Protein AF-A0A812MEM4-F1 (afdb_monomer)

Foldseek 3Di:
DPDPPLFKWFKDWDQDPNDIFIATDHAPQFQPVLSVLLRVCRSVVNQDDPPVDGIDGLVRSLVSLLVSLCVLLVVVVPDDPVVNVVSVVLSVLLNVCSVVSRVHQDWWAAQQDFQGTDDDSSCSSCVSSVHGHTDDNHDDPVCVVCCVQGRGPTPLRVVVLVVVVVVLVVVVVVPVVDDDDPPVSVVVVVCSSPVPDDDPPDDPPPPVVVVSVPDPDDPDPDDDDPPDDPCPDPPQQEPCVCVLCVVLVNNVLSVLLSVLCVSVVPHYLQVCQDPVNLVVSLVSSPVVPPSDPSSSVSSNVSSVVVNCPDPVVVVVVVVVVVVPDD

Nearest PDB structures (foldseek):
  5jkn-assembly1_A  TM=8.637E-01  e=3.461E-12  Homo sapiens
  6y6r-assembly1_A  TM=8.613E-01  e=1.382E-11  Homo sapiens
  6z49-assembly1_A  TM=8.318E-01  e=1.880E-11  Homo sapiens
  6z90-assembly1_A  TM=8.514E-01  e=1.697E-11  Homo sapiens
  6z49-assembly3_C  TM=8.176E-01  e=1.462E-10  Homo sapiens

Radius of gyration: 27.98 Å; Cα contacts (8 Å, |Δi|>4): 282; chains: 1; bounding box: 81×57×69 Å

Structure (mmCIF, N/CA/C/O backbone):
data_AF-A0A812MEM4-F1
#
_entry.id   AF-A0A812MEM4-F1
#
loop_
_atom_site.group_PDB
_atom_site.id
_atom_site.type_symbol
_atom_site.label_atom_id
_atom_site.label_alt_id
_atom_site.label_comp_id
_atom_site.label_asym_id
_atom_site.label_entity_id
_atom_site.label_seq_id
_atom_site.pdbx_PDB_ins_code
_atom_site.Cartn_x
_atom_site.Cartn_y
_atom_site.Cartn_z
_atom_site.occupancy
_atom_site.B_iso_or_equiv
_atom_site.auth_seq_id
_atom_site.auth_comp_id
_atom_site.auth_asym_id
_atom_site.auth_atom_id
_atom_site.pdbx_PDB_model_num
ATOM 1 N N . MET A 1 1 ? -8.391 25.163 11.431 1.00 34.31 1 MET A N 1
ATOM 2 C CA . MET A 1 1 ? -7.207 24.670 10.711 1.00 34.31 1 MET A CA 1
ATOM 3 C C . MET A 1 1 ? -6.709 23.500 11.521 1.00 34.31 1 MET A C 1
ATOM 5 O O . MET A 1 1 ? -5.938 23.700 12.447 1.00 34.31 1 MET A O 1
ATOM 9 N N . GLU A 1 2 ? -7.296 22.331 11.290 1.00 41.28 2 GLU A N 1
ATOM 10 C CA . GLU A 1 2 ? -6.695 21.085 11.757 1.00 41.28 2 GLU A CA 1
ATOM 11 C C . GLU A 1 2 ? -5.564 20.778 10.786 1.00 41.28 2 GLU A C 1
ATOM 13 O O . GLU A 1 2 ? -5.722 20.917 9.573 1.00 41.28 2 GLU A O 1
ATOM 18 N N . ASP A 1 3 ? -4.401 20.544 11.367 1.00 37.22 3 ASP A N 1
ATOM 19 C CA . ASP A 1 3 ? -3.125 20.364 10.704 1.00 37.22 3 ASP A CA 1
ATOM 20 C C . ASP A 1 3 ? -3.225 19.187 9.721 1.00 37.22 3 ASP A C 1
ATOM 22 O O . ASP A 1 3 ? -3.379 18.040 10.142 1.00 37.22 3 ASP A O 1
ATOM 26 N N . ASP A 1 4 ? -3.155 19.472 8.415 1.00 43.19 4 ASP A N 1
ATOM 27 C CA . ASP A 1 4 ? -2.943 18.489 7.336 1.00 43.19 4 ASP A CA 1
ATOM 28 C C . ASP A 1 4 ? -1.487 17.994 7.401 1.00 43.19 4 ASP A C 1
ATOM 30 O O . ASP A 1 4 ? -0.733 18.034 6.425 1.00 43.19 4 ASP A O 1
ATOM 34 N N . SER A 1 5 ? -1.050 17.616 8.607 1.00 52.22 5 SER A N 1
ATOM 35 C CA . SER A 1 5 ? 0.236 16.983 8.810 1.00 52.22 5 SER A CA 1
ATOM 36 C C . SER A 1 5 ? 0.160 15.615 8.144 1.00 52.22 5 SER A C 1
ATOM 38 O O . SER A 1 5 ? -0.820 14.876 8.266 1.00 52.22 5 SER A O 1
ATOM 40 N N . THR A 1 6 ? 1.214 15.262 7.418 1.00 60.31 6 THR A N 1
ATOM 41 C CA . THR A 1 6 ? 1.373 13.975 6.721 1.00 60.31 6 THR A CA 1
ATOM 42 C C . THR A 1 6 ? 1.318 12.752 7.642 1.00 60.31 6 THR A C 1
ATOM 44 O O . THR A 1 6 ? 1.370 11.618 7.162 1.00 60.31 6 THR A O 1
ATOM 47 N N . ASP A 1 7 ? 1.180 12.985 8.945 1.00 74.19 7 ASP A N 1
ATOM 48 C CA . ASP A 1 7 ? 1.296 11.999 9.999 1.00 74.19 7 ASP A CA 1
ATOM 49 C C . ASP A 1 7 ? -0.057 11.633 10.617 1.00 74.19 7 ASP A C 1
ATOM 51 O O . ASP A 1 7 ? -0.065 10.818 11.528 1.00 74.19 7 ASP A O 1
ATOM 55 N N . ASN A 1 8 ? -1.186 12.186 10.151 1.00 85.31 8 ASN A N 1
ATOM 56 C CA . ASN A 1 8 ? -2.530 11.817 10.613 1.00 85.31 8 ASN A CA 1
ATOM 57 C C . ASN A 1 8 ? -3.349 11.152 9.500 1.00 85.31 8 ASN A C 1
ATOM 59 O O . ASN A 1 8 ? -3.596 11.738 8.447 1.00 85.31 8 ASN A O 1
ATOM 63 N N . TYR A 1 9 ? -3.838 9.940 9.758 1.00 88.75 9 TYR A N 1
ATOM 64 C CA . TYR A 1 9 ? -4.612 9.155 8.797 1.00 88.75 9 TYR A CA 1
ATOM 65 C C . TYR A 1 9 ? -6.055 9.031 9.231 1.00 88.75 9 TYR A C 1
ATOM 67 O O . TYR A 1 9 ? -6.354 8.585 10.340 1.00 88.75 9 TYR A O 1
ATOM 75 N N . ARG A 1 10 ? -6.961 9.396 8.325 1.00 90.69 10 ARG A N 1
ATOM 76 C CA . ARG A 1 10 ? -8.395 9.289 8.561 1.00 90.69 10 ARG A CA 1
ATOM 77 C C . ARG A 1 10 ? -8.825 7.824 8.588 1.00 90.69 10 ARG A C 1
ATOM 79 O O . ARG A 1 10 ? -8.440 7.034 7.728 1.00 90.69 10 ARG A O 1
ATOM 86 N N . VAL A 1 11 ? -9.678 7.492 9.547 1.00 93.69 11 VAL A N 1
ATOM 87 C CA . VAL A 1 11 ? -10.305 6.180 9.706 1.00 93.69 11 VAL A CA 1
ATOM 88 C C . VAL A 1 11 ? -11.666 6.191 9.020 1.00 93.69 11 VAL A C 1
ATOM 90 O O . VAL A 1 11 ? -12.466 7.106 9.220 1.00 93.69 11 VAL A O 1
ATOM 93 N N . LYS A 1 12 ? -11.942 5.158 8.228 1.00 93.06 12 LYS A N 1
ATOM 94 C CA . LYS A 1 12 ? -13.233 4.925 7.586 1.00 93.06 12 LYS A CA 1
ATOM 95 C C . LYS A 1 12 ? -13.825 3.604 8.060 1.00 93.06 12 LYS A C 1
ATOM 97 O O . LYS A 1 12 ? -13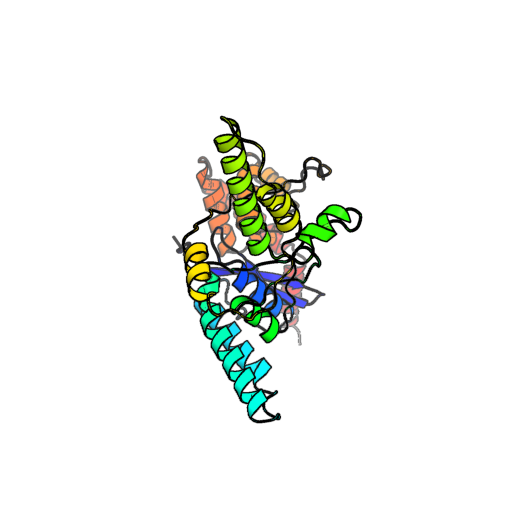.186 2.558 7.948 1.00 93.06 12 LYS A O 1
ATOM 102 N N . ASP A 1 13 ? -15.058 3.665 8.549 1.00 93.25 13 ASP A N 1
ATOM 103 C CA . ASP A 1 13 ? -15.870 2.490 8.852 1.00 93.25 13 ASP A CA 1
ATOM 104 C C . ASP A 1 13 ? -16.440 1.911 7.543 1.00 93.25 13 ASP A C 1
ATOM 106 O O . ASP A 1 13 ? -16.950 2.637 6.686 1.00 93.25 13 ASP A O 1
ATOM 110 N N . ILE A 1 14 ? -16.325 0.596 7.361 1.00 93.69 14 ILE A N 1
ATOM 111 C CA . ILE A 1 14 ? -16.815 -0.136 6.189 1.00 93.69 14 ILE A CA 1
ATOM 112 C C . ILE A 1 14 ? -17.483 -1.448 6.610 1.00 93.69 14 ILE A C 1
ATOM 114 O O . ILE A 1 14 ? -17.232 -1.983 7.689 1.00 93.69 14 ILE A O 1
ATOM 118 N N . ILE A 1 15 ? -18.281 -2.022 5.711 1.00 93.56 15 ILE A N 1
ATOM 119 C CA . ILE A 1 15 ? -18.745 -3.406 5.831 1.00 93.56 15 ILE A CA 1
ATOM 120 C C . ILE A 1 15 ? -17.893 -4.284 4.918 1.00 93.56 15 ILE A C 1
ATOM 122 O O . ILE A 1 15 ? -17.891 -4.111 3.701 1.00 93.56 15 ILE A O 1
ATOM 126 N N . PHE A 1 16 ? -17.192 -5.251 5.502 1.00 93.50 16 PHE A N 1
ATOM 127 C CA . PHE A 1 16 ? -16.338 -6.192 4.786 1.00 93.50 16 PHE A CA 1
ATOM 128 C C . PHE A 1 16 ? -16.726 -7.622 5.162 1.00 93.50 16 PHE A C 1
ATOM 130 O O . PHE A 1 16 ? -16.735 -7.987 6.337 1.00 93.50 16 PHE A O 1
ATOM 137 N N . PHE A 1 17 ? -17.121 -8.417 4.163 1.00 93.88 17 PHE A N 1
ATOM 138 C CA . PHE A 1 17 ? -17.701 -9.755 4.350 1.00 93.88 17 PHE A CA 1
ATOM 139 C C . PHE A 1 17 ? -18.828 -9.808 5.403 1.00 93.88 17 PHE A C 1
ATOM 141 O O . PHE A 1 17 ? -18.916 -10.736 6.201 1.00 93.88 17 PHE A O 1
ATOM 148 N N . GLY A 1 18 ? -19.699 -8.792 5.408 1.00 92.31 18 GLY A N 1
ATOM 149 C CA . GLY A 1 18 ? -20.853 -8.709 6.312 1.00 92.31 18 GLY A CA 1
ATOM 150 C C . GLY A 1 18 ? -20.526 -8.298 7.751 1.00 92.31 18 GLY A C 1
ATOM 151 O O . GLY A 1 18 ? -21.441 -8.198 8.564 1.00 92.31 18 GLY A O 1
ATOM 152 N N . ALA A 1 19 ? -19.258 -8.030 8.069 1.00 93.81 19 ALA A N 1
ATOM 153 C CA . ALA A 1 19 ? -18.831 -7.533 9.369 1.00 93.81 19 ALA A CA 1
ATOM 154 C C . ALA A 1 19 ? -18.345 -6.084 9.272 1.00 93.81 19 ALA A C 1
ATOM 156 O O . ALA A 1 19 ? -17.753 -5.678 8.272 1.00 93.81 19 ALA A O 1
ATOM 157 N N . GLU A 1 20 ? -18.562 -5.315 10.335 1.00 93.94 20 GLU A N 1
ATOM 158 C CA . GLU A 1 20 ? -17.995 -3.975 10.456 1.00 93.94 20 GLU A CA 1
ATOM 159 C C . GLU A 1 20 ? -16.467 -4.064 10.574 1.00 93.94 20 GLU A C 1
ATOM 161 O O . GLU A 1 20 ? -15.917 -4.862 11.346 1.00 93.94 20 GLU A O 1
ATOM 166 N N . ARG A 1 21 ? -15.776 -3.280 9.749 1.00 95.44 21 ARG A N 1
ATOM 167 C CA . ARG A 1 21 ? -14.321 -3.146 9.716 1.00 95.44 21 ARG A CA 1
ATOM 168 C C . ARG A 1 21 ? -13.950 -1.683 9.593 1.00 95.44 21 ARG A C 1
ATOM 170 O O . ARG A 1 21 ? -14.746 -0.857 9.163 1.00 95.44 21 ARG A O 1
ATOM 177 N N . ARG A 1 22 ? -12.706 -1.390 9.943 1.00 95.12 22 ARG A N 1
ATOM 178 C CA . ARG A 1 22 ? -12.114 -0.063 9.813 1.00 95.12 22 ARG A CA 1
ATOM 179 C C . ARG A 1 22 ? -10.976 -0.124 8.826 1.00 95.12 22 ARG A C 1
ATOM 181 O O . ARG A 1 22 ? -10.244 -1.104 8.820 1.00 95.12 22 ARG A O 1
ATOM 188 N N . ILE A 1 23 ? -10.831 0.906 8.014 1.00 96.19 23 ILE A N 1
ATOM 189 C CA . ILE A 1 23 ? -9.683 1.084 7.129 1.00 96.19 23 ILE A CA 1
ATOM 190 C C . ILE A 1 23 ? -9.128 2.491 7.299 1.00 96.19 23 ILE A C 1
ATOM 192 O O . ILE A 1 23 ? -9.826 3.405 7.735 1.00 96.19 23 ILE A O 1
ATOM 196 N N . LEU A 1 24 ? -7.869 2.660 6.947 1.00 94.31 24 LEU A N 1
ATOM 197 C CA . LEU A 1 24 ? -7.163 3.925 6.934 1.00 94.31 24 LEU A CA 1
ATOM 198 C C . LEU A 1 24 ? -7.143 4.469 5.510 1.00 94.31 24 LEU A C 1
ATOM 200 O O . LEU A 1 24 ? -6.872 3.735 4.554 1.00 94.31 24 LEU A O 1
ATOM 204 N N . LEU A 1 25 ? -7.424 5.760 5.383 1.00 91.25 25 LEU A N 1
ATOM 205 C CA . LEU A 1 25 ? -7.386 6.486 4.123 1.00 91.25 25 LEU A CA 1
ATOM 206 C C . LEU A 1 25 ? -6.044 7.204 3.970 1.00 91.25 25 LEU A C 1
ATOM 208 O O . LEU A 1 25 ? -5.517 7.782 4.921 1.00 91.25 25 LEU A O 1
ATOM 212 N N . GLN A 1 26 ? -5.510 7.183 2.751 1.00 83.81 26 GLN A N 1
ATOM 213 C CA . GLN A 1 26 ? -4.271 7.875 2.413 1.00 83.81 26 GLN A CA 1
ATOM 214 C C . GLN A 1 26 ? -4.558 9.352 2.094 1.00 83.81 26 GLN A C 1
ATOM 216 O O . GLN A 1 26 ? -5.433 9.655 1.283 1.00 83.81 26 GLN A O 1
ATOM 221 N N . SER A 1 27 ? -3.804 10.273 2.699 1.00 76.88 27 SER A N 1
ATOM 222 C CA . SER A 1 27 ? -3.747 11.680 2.278 1.00 76.88 27 SER A CA 1
ATOM 223 C C . SER A 1 27 ? -2.813 11.841 1.067 1.00 76.88 27 SER A C 1
ATOM 225 O O . SER A 1 27 ? -2.043 10.942 0.743 1.00 76.88 27 SER A O 1
ATOM 227 N N . LYS A 1 28 ? -2.831 12.988 0.374 1.00 65.88 28 LYS A N 1
ATOM 228 C CA . LYS A 1 28 ? -2.113 13.189 -0.908 1.00 65.88 28 LYS A CA 1
ATOM 229 C C . LYS A 1 28 ? -0.606 12.844 -0.876 1.00 65.88 28 LYS A C 1
ATOM 231 O O . LYS A 1 28 ? -0.052 12.554 -1.933 1.00 65.88 28 LYS A O 1
ATOM 236 N N . ASN A 1 29 ? 0.025 12.844 0.305 1.00 64.12 29 ASN A N 1
ATOM 237 C CA . ASN A 1 29 ? 1.446 12.541 0.519 1.00 64.12 29 ASN A CA 1
ATOM 238 C C . ASN A 1 29 ? 1.702 11.517 1.651 1.00 64.12 29 ASN A C 1
ATOM 240 O O . ASN A 1 29 ? 2.825 11.431 2.135 1.00 64.12 29 ASN A O 1
ATOM 244 N N . GLY A 1 30 ? 0.684 10.783 2.117 1.00 62.78 30 GLY A N 1
ATOM 245 C CA . GLY A 1 30 ? 0.855 9.804 3.199 1.00 62.78 30 GLY A CA 1
ATOM 246 C C . GLY A 1 30 ? 1.599 8.532 2.748 1.00 62.78 30 GLY A C 1
ATOM 247 O O . GLY A 1 30 ? 1.559 8.194 1.559 1.00 62.78 30 GLY A O 1
ATOM 248 N N . PRO A 1 31 ? 2.225 7.778 3.665 1.00 69.88 31 PRO A N 1
ATOM 249 C CA . PRO A 1 31 ? 2.960 6.562 3.362 1.00 69.88 31 PRO A CA 1
ATOM 250 C C . PRO A 1 31 ? 2.059 5.416 2.944 1.00 69.88 31 PRO A C 1
ATOM 252 O O . PRO A 1 31 ? 1.462 4.710 3.757 1.00 69.88 31 PRO A O 1
ATOM 255 N N . CYS A 1 32 ? 2.024 5.192 1.636 1.00 81.31 32 CYS A N 1
ATOM 256 C CA . CYS A 1 32 ? 1.334 4.064 1.026 1.00 81.31 32 CYS A CA 1
ATOM 257 C C . CYS A 1 32 ? 1.720 2.698 1.647 1.00 81.31 32 CYS A C 1
ATOM 259 O O . CYS A 1 32 ? 0.806 1.927 1.948 1.00 81.31 32 CYS A O 1
ATOM 261 N N . PRO A 1 33 ? 3.011 2.385 1.913 1.00 88.00 33 PRO A N 1
ATOM 262 C CA . PRO A 1 33 ? 3.393 1.043 2.363 1.00 88.00 33 PRO A CA 1
ATOM 263 C C . PRO A 1 33 ? 2.843 0.679 3.747 1.00 88.00 33 PRO A C 1
ATOM 265 O O . PRO A 1 33 ? 2.261 -0.392 3.916 1.00 88.00 33 PRO A O 1
ATOM 268 N N . LEU A 1 34 ? 2.964 1.579 4.732 1.00 90.19 34 LEU A N 1
ATOM 269 C CA . LEU A 1 34 ? 2.460 1.314 6.083 1.00 90.19 34 LEU A CA 1
ATOM 270 C C . LEU A 1 34 ? 0.931 1.212 6.095 1.00 90.19 34 LEU A C 1
ATOM 272 O O . LEU A 1 34 ? 0.377 0.321 6.735 1.00 90.19 34 LEU A O 1
ATOM 276 N N . LEU A 1 35 ? 0.238 2.082 5.354 1.00 92.00 35 LEU A N 1
ATOM 277 C CA . LEU A 1 35 ? -1.220 2.030 5.252 1.00 92.00 35 LEU A CA 1
ATOM 278 C C . LEU A 1 35 ? -1.709 0.732 4.606 1.00 92.00 35 LEU A C 1
ATOM 280 O O . LEU A 1 35 ? -2.706 0.173 5.062 1.00 92.00 35 LEU A O 1
ATOM 284 N N . ALA A 1 36 ? -1.006 0.227 3.588 1.00 92.50 36 ALA A N 1
ATOM 285 C CA . ALA A 1 36 ? -1.317 -1.060 2.976 1.00 92.50 36 ALA A CA 1
ATOM 286 C C . ALA A 1 36 ? -1.213 -2.204 3.998 1.00 92.50 36 ALA A C 1
ATOM 288 O O . ALA A 1 36 ? -2.155 -2.987 4.135 1.00 92.50 36 ALA A O 1
ATOM 289 N N . ILE A 1 37 ? -0.122 -2.245 4.771 1.00 94.12 37 ILE A N 1
ATOM 290 C CA . ILE A 1 37 ? 0.079 -3.223 5.850 1.00 94.12 37 ILE A CA 1
ATOM 291 C C . ILE A 1 37 ? -1.048 -3.126 6.888 1.00 94.12 37 ILE A C 1
ATOM 293 O O . ILE A 1 37 ? -1.737 -4.112 7.157 1.00 94.12 37 ILE A O 1
ATOM 297 N N . CYS A 1 38 ? -1.284 -1.932 7.437 1.00 95.38 38 CYS A N 1
ATOM 298 C CA . CYS A 1 38 ? -2.306 -1.714 8.457 1.00 95.38 38 CYS A CA 1
ATOM 299 C C . CYS A 1 38 ? -3.701 -2.106 7.961 1.00 95.38 38 CYS A C 1
ATOM 301 O O . CYS A 1 38 ? -4.439 -2.772 8.683 1.00 95.38 38 CYS A O 1
ATOM 303 N N . ASN A 1 39 ? -4.059 -1.756 6.723 1.00 96.44 39 ASN A N 1
ATOM 304 C CA . ASN A 1 39 ? -5.355 -2.107 6.146 1.00 96.44 39 ASN A CA 1
ATOM 305 C C . ASN A 1 39 ? -5.530 -3.618 5.980 1.00 96.44 39 ASN A C 1
ATOM 307 O O . ASN A 1 39 ? -6.609 -4.127 6.281 1.00 96.44 39 ASN A O 1
ATOM 311 N N . VAL A 1 40 ? -4.490 -4.362 5.590 1.00 97.00 40 VAL A N 1
ATOM 312 C CA . VAL A 1 40 ? -4.555 -5.834 5.575 1.00 97.00 40 VAL A CA 1
ATOM 313 C C . VAL A 1 40 ? -4.836 -6.377 6.980 1.00 97.00 40 VAL A C 1
ATOM 315 O O . VAL A 1 40 ? -5.744 -7.193 7.151 1.00 97.00 40 VAL A O 1
ATOM 318 N N . LEU A 1 41 ? -4.116 -5.898 7.997 1.00 96.62 41 LEU A N 1
ATOM 319 C CA . LEU A 1 41 ? -4.282 -6.361 9.381 1.00 96.62 41 LEU A CA 1
ATOM 320 C C . LEU A 1 41 ? -5.647 -5.979 9.980 1.00 96.62 41 LEU A C 1
ATOM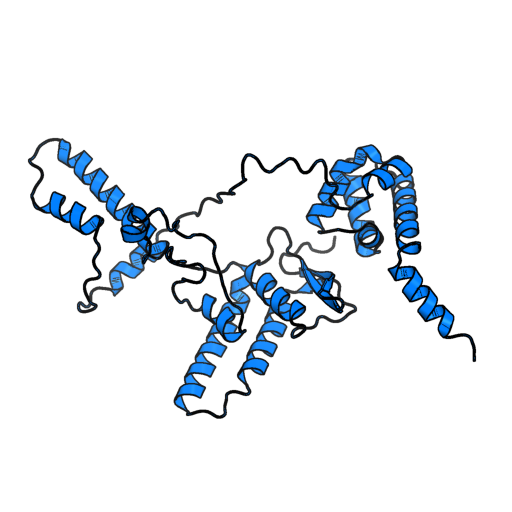 322 O O . LEU A 1 41 ? -6.255 -6.779 10.697 1.00 96.62 41 LEU A O 1
ATOM 326 N N . LEU A 1 42 ? -6.161 -4.790 9.658 1.00 97.06 42 LEU A N 1
ATOM 327 C CA . LEU A 1 42 ? -7.493 -4.331 10.053 1.00 97.06 42 LEU A CA 1
ATOM 328 C C . LEU A 1 42 ? -8.596 -5.183 9.415 1.00 97.06 42 LEU A C 1
ATOM 330 O O . LEU A 1 42 ? -9.526 -5.619 10.095 1.00 97.06 42 LEU A O 1
ATOM 334 N N . LEU A 1 43 ? -8.485 -5.477 8.116 1.00 97.00 43 LEU A N 1
ATOM 335 C CA . LEU A 1 43 ? -9.449 -6.315 7.397 1.00 97.00 43 LEU A CA 1
ATOM 336 C C . LEU A 1 43 ? -9.438 -7.762 7.908 1.00 97.00 43 LEU A C 1
ATOM 338 O O . LEU A 1 43 ? -10.505 -8.369 8.059 1.00 97.00 43 LEU A O 1
ATOM 342 N N . ARG A 1 44 ? -8.255 -8.281 8.269 1.00 95.25 44 ARG A N 1
ATOM 343 C CA . ARG A 1 44 ? -8.078 -9.564 8.975 1.00 95.25 44 ARG A CA 1
ATOM 344 C C . ARG A 1 44 ? -8.631 -9.557 10.406 1.00 95.25 44 ARG A C 1
ATOM 346 O O . ARG A 1 44 ? -8.698 -10.617 11.020 1.00 95.25 44 ARG A O 1
ATOM 353 N N . ASN A 1 45 ? -9.074 -8.405 10.923 1.00 94.38 45 ASN A N 1
ATOM 354 C CA . ASN A 1 45 ? -9.573 -8.216 12.291 1.00 94.38 45 ASN A CA 1
ATOM 355 C C . ASN A 1 45 ? -8.531 -8.532 13.377 1.00 94.38 45 ASN A C 1
ATOM 357 O O . ASN A 1 45 ? -8.874 -8.937 14.491 1.00 94.38 45 ASN A O 1
ATOM 361 N N . VAL A 1 46 ? -7.261 -8.372 13.021 1.00 93.62 46 VAL A N 1
ATOM 362 C CA . VAL A 1 46 ? -6.110 -8.590 13.893 1.00 93.62 46 VAL A CA 1
ATOM 363 C C . VAL A 1 46 ? -5.748 -7.282 14.588 1.00 93.62 46 VAL A C 1
ATOM 365 O O . VAL A 1 46 ? -5.726 -7.216 15.814 1.00 93.62 46 VAL A O 1
ATOM 368 N N . LEU A 1 47 ? -5.559 -6.219 13.803 1.00 94.38 47 LEU A N 1
ATOM 369 C CA . LEU A 1 47 ? -5.373 -4.865 14.316 1.00 94.38 47 LEU A CA 1
ATOM 370 C C . LEU A 1 47 ? -6.747 -4.238 14.580 1.00 94.38 47 LEU A C 1
ATOM 372 O O . LEU A 1 47 ? -7.692 -4.452 13.816 1.00 94.38 47 LEU A O 1
ATOM 376 N N . LYS A 1 48 ? -6.876 -3.475 15.669 1.00 92.31 48 LYS A N 1
ATOM 377 C CA . LYS A 1 48 ? -8.124 -2.799 16.046 1.00 92.31 48 LYS A CA 1
ATOM 378 C C . LYS A 1 48 ? -7.848 -1.355 16.423 1.00 92.31 48 LYS A C 1
ATOM 380 O O . LYS A 1 48 ? -6.995 -1.084 17.257 1.00 92.31 48 LYS A O 1
ATOM 385 N N . ILE A 1 49 ? -8.624 -0.449 15.842 1.00 94.06 49 ILE A N 1
ATOM 386 C CA . ILE A 1 49 ? -8.617 0.975 16.185 1.00 94.06 49 ILE A CA 1
ATOM 387 C C . ILE A 1 49 ? -9.817 1.245 17.091 1.00 94.06 49 ILE A C 1
ATOM 389 O O . ILE A 1 49 ? -10.907 0.725 16.840 1.00 94.06 49 ILE A O 1
ATOM 393 N N . ASN A 1 50 ? -9.619 2.053 18.136 1.00 91.62 50 ASN A N 1
ATOM 394 C CA . ASN A 1 50 ? -10.682 2.441 19.063 1.00 91.62 50 ASN A CA 1
ATOM 395 C C . ASN A 1 50 ? -11.893 3.022 18.293 1.00 91.62 50 ASN A C 1
ATOM 397 O O . ASN A 1 50 ? -11.679 3.939 17.496 1.00 91.62 50 ASN A O 1
ATOM 401 N N . PRO A 1 51 ? -13.130 2.529 18.538 1.00 89.94 51 PRO A N 1
ATOM 402 C CA . PRO A 1 51 ? -14.381 3.024 17.960 1.00 89.94 51 PRO A CA 1
ATOM 403 C C . PRO A 1 51 ? -14.528 4.549 17.891 1.00 89.94 51 PRO A C 1
ATOM 405 O O . PRO A 1 51 ? -15.020 5.071 16.889 1.00 89.94 51 PRO A O 1
ATOM 408 N N . ASP A 1 52 ? -14.031 5.260 18.897 1.00 90.62 52 ASP A N 1
ATOM 409 C CA . ASP A 1 52 ? -14.206 6.707 19.020 1.00 90.62 52 ASP A CA 1
ATOM 410 C C . ASP A 1 52 ? -13.197 7.516 18.183 1.00 90.62 52 ASP A C 1
ATOM 412 O O . ASP A 1 52 ? -13.367 8.719 17.992 1.00 90.62 52 ASP A O 1
ATOM 416 N N . LEU A 1 53 ? -12.147 6.875 17.653 1.00 90.38 53 LEU A N 1
ATOM 417 C CA . LEU A 1 53 ? -11.116 7.549 16.864 1.00 90.38 53 LEU A CA 1
ATOM 418 C C . LEU A 1 53 ? -11.511 7.664 15.388 1.00 90.38 53 LEU A C 1
ATOM 420 O O . LEU A 1 53 ? -11.845 6.677 14.727 1.00 90.38 53 LEU A O 1
ATOM 424 N N . ARG A 1 54 ? -11.403 8.888 14.858 1.00 91.12 54 ARG A N 1
ATOM 425 C CA . ARG A 1 54 ? -11.546 9.213 13.425 1.00 91.12 54 ARG A CA 1
ATOM 426 C C . ARG A 1 54 ? -10.221 9.466 12.722 1.00 91.12 54 ARG A C 1
ATOM 428 O O . ARG A 1 54 ? -10.181 9.455 11.495 1.00 91.12 54 ARG A O 1
ATOM 435 N N . TYR A 1 55 ? -9.152 9.626 13.491 1.00 91.69 55 TYR A N 1
ATOM 436 C CA . TYR A 1 55 ? -7.794 9.805 13.004 1.00 91.69 55 TYR A CA 1
ATOM 437 C C . TYR A 1 55 ? -6.838 8.955 13.836 1.00 91.69 55 TYR A C 1
ATOM 439 O O . TYR A 1 55 ? -7.090 8.725 15.019 1.00 91.69 55 TYR A O 1
ATOM 447 N N . VAL A 1 56 ? -5.766 8.484 13.205 1.00 92.06 56 VAL A N 1
ATOM 448 C CA . VAL A 1 56 ? -4.666 7.762 13.854 1.00 92.06 56 VAL A CA 1
ATOM 449 C C . VAL A 1 56 ? -3.352 8.313 13.330 1.00 92.06 56 VAL A C 1
ATOM 451 O O . VAL A 1 56 ? -3.209 8.535 12.126 1.00 92.06 56 VAL A O 1
ATOM 454 N N . THR A 1 57 ? -2.399 8.528 14.226 1.00 91.12 57 THR A N 1
ATOM 455 C CA . THR A 1 57 ? -1.092 9.071 13.870 1.00 91.12 57 THR A CA 1
ATOM 456 C C . THR A 1 57 ? -0.163 8.007 13.272 1.00 91.12 57 THR A C 1
ATOM 458 O O . THR A 1 57 ? -0.300 6.811 13.535 1.00 91.12 57 THR A O 1
ATOM 461 N N . PHE A 1 58 ? 0.851 8.424 12.516 1.00 88.88 58 PHE A N 1
ATOM 462 C CA . PHE A 1 58 ? 1.887 7.540 11.976 1.00 88.88 58 PHE A CA 1
ATOM 463 C C . PHE A 1 58 ? 2.602 6.734 13.062 1.00 88.88 58 PHE A C 1
ATOM 465 O O . PHE A 1 58 ? 2.758 5.522 12.929 1.00 88.88 58 PHE A O 1
ATOM 472 N N . MET A 1 59 ? 2.977 7.378 14.168 1.00 89.81 59 MET A N 1
ATOM 473 C CA . MET A 1 59 ? 3.640 6.700 15.285 1.00 89.81 59 MET A CA 1
ATOM 474 C C . MET A 1 59 ? 2.729 5.681 15.978 1.00 89.81 59 MET A C 1
ATOM 476 O O . MET A 1 59 ? 3.196 4.604 16.341 1.00 89.81 59 MET A O 1
ATOM 480 N N . GLU A 1 60 ? 1.431 5.965 16.110 1.00 93.00 60 GLU A N 1
ATOM 481 C CA . GLU A 1 60 ? 0.469 4.986 16.632 1.00 93.00 60 GLU A CA 1
ATOM 482 C C . GLU A 1 60 ? 0.336 3.775 15.703 1.00 93.00 60 GLU A C 1
ATOM 484 O O . GLU A 1 60 ? 0.308 2.643 16.183 1.00 93.00 60 GLU A O 1
ATOM 489 N N . LEU A 1 61 ? 0.309 3.981 14.379 1.00 92.88 61 LEU A N 1
ATOM 490 C CA . LEU A 1 61 ? 0.311 2.875 13.415 1.00 92.88 61 LEU A CA 1
ATOM 491 C C . LEU A 1 61 ? 1.576 2.020 13.533 1.00 92.88 61 LEU A C 1
ATOM 493 O O . LEU A 1 61 ? 1.476 0.795 13.599 1.00 92.88 61 LEU A O 1
ATOM 497 N N . VAL A 1 62 ? 2.753 2.652 13.600 1.00 92.94 62 VAL A N 1
ATOM 498 C CA . VAL A 1 62 ? 4.035 1.952 13.781 1.00 92.94 62 VAL A CA 1
ATOM 499 C C . VAL A 1 62 ? 4.026 1.131 15.070 1.00 92.94 62 VAL A C 1
ATOM 501 O O . VAL A 1 62 ? 4.418 -0.036 15.041 1.00 92.94 62 VAL A O 1
ATOM 504 N N . GLN A 1 63 ? 3.540 1.695 16.179 1.00 94.31 63 GLN A N 1
ATOM 505 C CA . GLN A 1 63 ? 3.461 0.985 17.456 1.00 94.31 63 GLN A CA 1
ATOM 506 C C . GLN A 1 63 ? 2.519 -0.221 17.375 1.00 94.31 63 GLN A C 1
ATOM 508 O O . GLN A 1 63 ? 2.917 -1.325 17.734 1.00 94.31 63 GLN A O 1
ATOM 513 N N . MET A 1 64 ? 1.308 -0.048 16.833 1.00 94.69 64 MET A N 1
ATOM 514 C CA . MET A 1 64 ? 0.340 -1.144 16.706 1.00 94.69 64 MET A CA 1
ATOM 515 C C . MET A 1 64 ? 0.861 -2.290 15.828 1.00 94.69 64 MET A C 1
ATOM 517 O O . MET A 1 64 ? 0.653 -3.459 16.154 1.00 94.69 64 MET A O 1
ATOM 521 N N . VAL A 1 65 ? 1.547 -1.976 14.722 1.00 94.62 65 VAL A N 1
ATOM 522 C CA . VAL A 1 65 ? 2.163 -2.997 13.859 1.00 94.62 65 VAL A CA 1
ATOM 523 C C . VAL A 1 65 ? 3.332 -3.678 14.570 1.00 94.62 65 VAL A C 1
ATOM 525 O O . VAL A 1 65 ? 3.456 -4.897 14.483 1.00 94.62 65 VAL A O 1
ATOM 528 N N . SER A 1 66 ? 4.153 -2.923 15.305 1.00 94.25 66 SER A N 1
ATOM 529 C CA . SER A 1 66 ? 5.277 -3.464 16.081 1.00 94.25 66 SER A CA 1
ATOM 530 C C . SER A 1 66 ? 4.802 -4.438 17.160 1.00 94.25 66 SER A C 1
ATOM 532 O O . SER A 1 66 ? 5.327 -5.546 17.264 1.00 94.25 66 SER A O 1
ATOM 534 N N . ASP A 1 67 ? 3.772 -4.065 17.922 1.00 93.25 67 ASP A N 1
ATOM 535 C CA . ASP A 1 67 ? 3.188 -4.909 18.968 1.00 93.25 67 ASP A CA 1
ATOM 536 C C . ASP A 1 67 ? 2.635 -6.213 18.381 1.00 93.25 67 ASP A C 1
ATOM 538 O O . ASP A 1 67 ? 2.897 -7.300 18.904 1.00 93.25 67 ASP A O 1
ATOM 542 N N . TRP A 1 68 ? 1.935 -6.123 17.245 1.00 93.25 68 TRP A N 1
ATOM 543 C CA . TRP A 1 68 ? 1.438 -7.302 16.542 1.00 93.25 68 TRP A CA 1
ATOM 544 C C . TRP A 1 68 ? 2.570 -8.193 16.016 1.00 93.25 68 TRP A C 1
ATOM 546 O O . TRP A 1 68 ? 2.500 -9.414 16.150 1.00 93.25 68 TRP A O 1
ATOM 556 N N . LEU A 1 69 ? 3.627 -7.603 15.452 1.00 91.62 69 LEU A N 1
ATOM 557 C CA . LEU A 1 69 ? 4.798 -8.330 14.967 1.00 91.62 69 LEU A CA 1
ATOM 558 C C . LEU A 1 69 ? 5.421 -9.178 16.088 1.00 91.62 69 LEU A C 1
ATOM 560 O O . LEU A 1 69 ? 5.727 -10.355 15.881 1.00 91.62 69 LEU A O 1
ATOM 564 N N . PHE A 1 70 ? 5.556 -8.605 17.288 1.00 90.00 70 PHE A N 1
ATOM 565 C CA . PHE A 1 70 ? 6.015 -9.334 18.469 1.00 90.00 70 PHE A CA 1
ATOM 566 C C . PHE A 1 70 ? 5.038 -10.432 18.887 1.00 90.00 70 PHE A C 1
ATOM 568 O O . PHE A 1 70 ? 5.465 -11.560 19.133 1.00 90.00 70 PHE A O 1
ATOM 575 N N . GLU A 1 71 ? 3.738 -10.142 18.963 1.00 89.12 71 GLU A N 1
ATOM 576 C CA . GLU A 1 71 ? 2.741 -11.126 19.390 1.00 89.12 71 GLU A CA 1
ATOM 577 C C . GLU A 1 71 ? 2.687 -12.333 18.442 1.00 89.12 71 GLU A C 1
ATOM 579 O O . GLU A 1 71 ? 2.754 -13.478 18.905 1.00 89.12 71 GLU A O 1
ATOM 584 N N . ALA A 1 72 ? 2.632 -12.085 17.131 1.00 87.56 72 ALA A N 1
ATOM 585 C CA . ALA A 1 72 ? 2.552 -13.112 16.095 1.00 87.56 72 ALA A CA 1
ATOM 586 C C . ALA A 1 72 ? 3.758 -14.062 16.120 1.00 87.56 72 ALA A C 1
ATOM 588 O O . ALA A 1 72 ? 3.597 -15.271 15.957 1.00 87.56 72 ALA A O 1
ATOM 589 N N . ASN A 1 73 ? 4.950 -13.529 16.401 1.00 85.88 73 ASN A N 1
ATOM 590 C CA . ASN A 1 73 ? 6.205 -14.278 16.352 1.00 85.88 73 ASN A CA 1
ATOM 591 C C . ASN A 1 73 ? 6.687 -14.776 17.731 1.00 85.88 73 ASN A C 1
ATOM 593 O O . ASN A 1 73 ? 7.591 -15.604 17.813 1.00 85.88 73 ASN A O 1
ATOM 597 N N . SER A 1 74 ? 6.065 -14.342 18.834 1.00 81.06 74 SER A N 1
ATOM 598 C CA . SER A 1 74 ? 6.429 -14.770 20.199 1.00 81.06 74 SER A CA 1
ATOM 599 C C . SER A 1 74 ? 6.184 -16.261 20.468 1.00 81.06 74 SER A C 1
ATOM 601 O O . SER A 1 74 ? 6.898 -16.878 21.262 1.00 81.06 74 SER A O 1
ATOM 603 N N . LYS A 1 75 ? 5.193 -16.860 19.794 1.00 68.19 75 LYS A N 1
ATOM 604 C CA . LYS A 1 75 ? 4.746 -18.247 20.013 1.00 68.19 75 LYS A CA 1
ATOM 605 C C . LYS A 1 75 ? 5.608 -19.300 19.302 1.00 68.19 75 LYS A C 1
ATOM 607 O O . LYS A 1 75 ? 5.474 -20.476 19.623 1.00 68.19 75 LYS A O 1
ATOM 612 N N . ASP A 1 76 ? 6.512 -18.898 18.403 1.00 62.25 76 ASP A N 1
ATOM 613 C CA . ASP A 1 76 ? 7.406 -19.810 17.657 1.00 62.25 76 ASP A CA 1
ATOM 614 C C . ASP A 1 76 ? 8.751 -20.078 18.373 1.00 62.25 76 ASP A C 1
ATOM 616 O O . ASP A 1 76 ? 9.660 -20.716 17.847 1.00 62.25 76 ASP A O 1
ATOM 620 N N . SER A 1 77 ? 8.888 -19.631 19.625 1.00 56.34 77 SER A N 1
ATOM 621 C CA . SER A 1 77 ? 10.115 -19.735 20.432 1.00 56.34 77 SER A CA 1
ATOM 622 C C . SER A 1 77 ? 10.393 -21.132 21.025 1.00 56.34 77 SER A C 1
ATOM 624 O O . SER A 1 77 ? 11.328 -21.301 21.804 1.00 56.34 77 SER A O 1
ATOM 626 N N . GLY A 1 78 ? 9.627 -22.158 20.634 1.00 56.19 78 GLY A N 1
ATOM 627 C CA . GLY A 1 78 ? 9.831 -23.557 21.043 1.00 56.19 78 GLY A CA 1
ATOM 628 C C . GLY A 1 78 ? 10.904 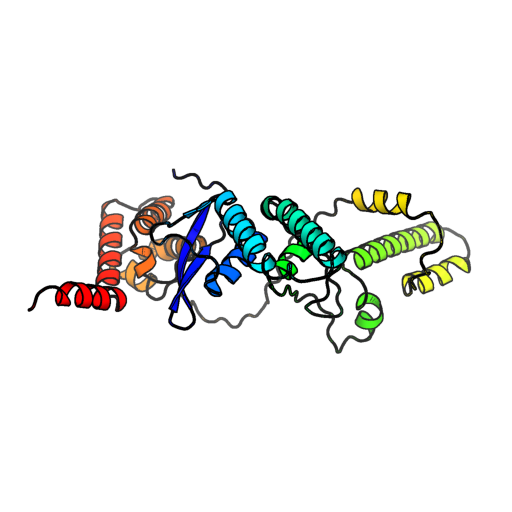-24.325 20.251 1.00 56.19 78 GLY A C 1
ATOM 629 O O . GLY A 1 78 ? 11.054 -25.529 20.456 1.00 56.19 78 GLY A O 1
ATOM 630 N N . GLY A 1 79 ? 11.606 -23.663 19.324 1.00 60.72 79 GLY A N 1
ATOM 631 C CA . GLY A 1 79 ? 12.617 -24.258 18.442 1.00 60.72 79 GLY A CA 1
ATOM 632 C C . GLY A 1 79 ? 14.074 -24.018 18.861 1.00 60.72 79 GLY A C 1
ATOM 633 O O . GLY A 1 79 ? 14.370 -23.207 19.732 1.00 60.72 79 GLY A O 1
ATOM 634 N N . ASP A 1 80 ? 14.978 -24.742 18.194 1.00 66.69 80 ASP A N 1
ATOM 635 C CA . ASP A 1 80 ? 16.444 -24.707 18.320 1.00 66.69 80 ASP A CA 1
ATOM 636 C C . ASP A 1 80 ? 17.042 -23.288 18.484 1.00 66.69 80 ASP A C 1
ATOM 638 O O . ASP A 1 80 ? 16.593 -22.326 17.854 1.00 66.69 80 ASP A O 1
ATOM 642 N N . SER A 1 81 ? 18.097 -23.158 19.300 1.00 73.88 81 SER A N 1
ATOM 643 C CA . SER A 1 81 ? 18.690 -21.873 19.713 1.00 73.88 81 SER A CA 1
ATOM 644 C C . SER A 1 81 ? 19.142 -21.005 18.534 1.00 73.88 81 SER A C 1
ATOM 646 O O . SER A 1 81 ? 19.126 -19.780 18.642 1.00 73.88 81 SER A O 1
ATOM 648 N N . SER A 1 82 ? 19.546 -21.619 17.417 1.00 76.69 82 SER A N 1
ATOM 649 C CA . SER A 1 82 ? 19.931 -20.900 16.196 1.00 76.69 82 SER A CA 1
ATOM 650 C C . SER A 1 82 ? 18.725 -20.285 15.480 1.00 76.69 82 SER A C 1
ATOM 652 O O . SER A 1 82 ? 18.783 -19.134 15.053 1.00 76.69 82 SER A O 1
ATOM 654 N N . ARG A 1 83 ? 17.600 -21.003 15.406 1.00 75.69 83 ARG A N 1
ATOM 655 C CA . ARG A 1 83 ? 16.374 -20.512 14.763 1.00 75.69 83 ARG A CA 1
ATOM 656 C C . ARG A 1 83 ? 15.754 -19.357 15.551 1.00 75.69 83 ARG A C 1
ATOM 658 O O . ARG A 1 83 ? 15.304 -18.385 14.954 1.00 75.69 83 ARG A O 1
ATOM 665 N N . ALA A 1 84 ? 15.802 -19.428 16.881 1.00 79.56 84 ALA A N 1
ATOM 666 C CA . ALA A 1 84 ? 15.365 -18.337 17.749 1.00 79.56 84 ALA A CA 1
ATOM 667 C C . ALA A 1 84 ? 16.221 -17.064 17.584 1.00 79.56 84 ALA A C 1
ATOM 669 O O . ALA A 1 84 ? 15.689 -15.955 17.644 1.00 79.56 84 ALA A O 1
ATOM 670 N N . ALA A 1 85 ? 17.532 -17.209 17.353 1.00 82.31 85 ALA A N 1
ATOM 671 C CA . ALA A 1 85 ? 18.422 -16.077 17.096 1.00 82.31 85 ALA A CA 1
ATOM 672 C C . ALA A 1 85 ? 18.102 -15.394 15.757 1.00 82.31 85 ALA A C 1
ATOM 674 O O . ALA A 1 85 ? 17.914 -14.179 15.738 1.00 82.31 85 ALA A O 1
ATOM 675 N N . ASN A 1 86 ? 17.942 -16.175 14.682 1.00 85.25 86 ASN A N 1
ATOM 676 C CA . ASN A 1 86 ? 17.588 -15.651 13.359 1.00 85.25 86 ASN A CA 1
ATOM 677 C C . ASN A 1 86 ? 16.238 -14.919 13.389 1.00 85.25 86 ASN A C 1
ATOM 679 O O . ASN A 1 86 ? 16.129 -13.803 12.893 1.00 85.25 86 ASN A O 1
ATOM 683 N N . LEU A 1 87 ? 15.225 -15.501 14.043 1.00 85.44 87 LEU A N 1
ATOM 684 C CA . LEU A 1 87 ? 13.913 -14.865 14.197 1.00 85.44 87 LEU A CA 1
ATOM 685 C C . LEU A 1 87 ? 14.018 -13.509 14.908 1.00 85.44 87 LEU A C 1
ATOM 687 O O . LEU A 1 87 ? 13.388 -12.534 14.505 1.00 85.44 87 LEU A O 1
ATOM 691 N N . ARG A 1 88 ? 14.830 -13.435 15.967 1.00 85.69 88 ARG A N 1
ATOM 692 C CA . ARG A 1 88 ? 15.046 -12.193 16.715 1.00 85.69 88 ARG A CA 1
ATOM 693 C C . ARG A 1 88 ? 15.743 -11.128 15.869 1.00 85.69 88 ARG A C 1
ATOM 695 O O . ARG A 1 88 ? 15.406 -9.954 15.991 1.00 85.69 88 ARG A O 1
ATOM 702 N N . GLU A 1 89 ? 16.690 -11.521 15.027 1.00 87.50 89 GLU A N 1
ATOM 703 C CA . GLU A 1 89 ? 17.364 -10.616 14.095 1.00 87.50 89 GLU A CA 1
ATOM 704 C C . GLU A 1 89 ? 16.403 -10.080 13.023 1.00 87.50 89 GLU A C 1
ATOM 706 O O . GLU A 1 89 ? 16.359 -8.869 12.792 1.00 87.50 89 GLU A O 1
ATOM 711 N N . SER A 1 90 ? 15.559 -10.945 12.449 1.00 88.38 90 SER A N 1
ATOM 712 C CA . SER A 1 90 ? 14.499 -10.542 11.514 1.00 88.38 90 SER A CA 1
ATOM 713 C C . SER A 1 90 ? 13.487 -9.594 12.164 1.00 88.38 90 SER A C 1
ATOM 715 O O . SER A 1 90 ? 13.110 -8.590 11.559 1.00 88.38 90 SER A O 1
ATOM 717 N N . LEU A 1 91 ? 13.084 -9.854 13.414 1.00 89.50 91 LEU A N 1
ATOM 718 C CA . LEU A 1 91 ? 12.193 -8.967 14.171 1.00 89.50 91 LEU A CA 1
ATOM 719 C C . LEU A 1 91 ? 12.818 -7.591 14.401 1.00 89.50 91 LEU A C 1
ATOM 721 O O . LEU A 1 91 ? 12.184 -6.580 14.107 1.00 89.50 91 LEU A O 1
ATOM 725 N N . ASN A 1 92 ? 14.061 -7.541 14.883 1.00 88.75 92 ASN A N 1
ATOM 726 C CA . ASN A 1 92 ? 14.767 -6.276 15.089 1.00 88.75 92 ASN A CA 1
ATOM 727 C C . ASN A 1 92 ? 14.888 -5.488 13.777 1.00 88.75 92 ASN A C 1
ATOM 729 O O . ASN A 1 92 ? 14.604 -4.294 13.754 1.00 88.75 92 ASN A O 1
ATOM 733 N N . SER A 1 93 ? 15.215 -6.174 12.679 1.00 87.88 93 SER A N 1
ATOM 734 C CA . SER A 1 93 ? 15.283 -5.573 11.344 1.00 87.88 93 SER A CA 1
ATOM 735 C C . SER A 1 93 ? 13.958 -4.937 10.921 1.00 87.88 93 SER A C 1
ATOM 737 O O . SER A 1 93 ? 13.938 -3.809 10.437 1.00 87.88 93 SER A O 1
ATOM 739 N N . CYS A 1 94 ? 12.833 -5.616 11.155 1.00 90.00 94 CYS A N 1
ATOM 740 C CA . CYS A 1 94 ? 11.513 -5.070 10.839 1.00 90.00 94 CYS A CA 1
ATOM 741 C C . CYS A 1 94 ? 11.208 -3.794 11.639 1.00 90.00 94 CYS A C 1
ATOM 743 O O . CYS A 1 94 ? 10.679 -2.833 11.083 1.00 90.00 94 CYS A O 1
ATOM 745 N N . LEU A 1 95 ? 11.568 -3.750 12.925 1.00 90.44 95 LEU A N 1
ATOM 746 C CA . LEU A 1 95 ? 11.333 -2.581 13.784 1.00 90.44 95 LEU A CA 1
ATOM 747 C C . LEU A 1 95 ? 12.144 -1.356 13.348 1.00 90.44 95 LEU A C 1
ATOM 749 O O . LEU A 1 95 ? 11.682 -0.228 13.501 1.00 90.44 95 LEU A O 1
ATOM 753 N N . GLU A 1 96 ? 13.325 -1.566 12.769 1.00 89.50 96 GLU A N 1
ATOM 754 C CA . GLU A 1 96 ? 14.134 -0.492 12.183 1.00 89.50 96 GLU A CA 1
ATOM 755 C C . GLU A 1 96 ? 13.570 0.016 10.847 1.00 89.50 96 GLU A C 1
ATOM 757 O O . GLU A 1 96 ? 13.763 1.182 10.492 1.00 89.50 96 GLU A O 1
ATOM 762 N N . VAL A 1 97 ? 12.873 -0.847 10.101 1.00 88.50 97 VAL A N 1
ATOM 763 C CA . VAL A 1 97 ? 12.264 -0.528 8.800 1.00 88.50 97 VAL A CA 1
ATOM 764 C C . VAL A 1 97 ? 10.926 0.196 8.950 1.00 88.50 97 VAL A C 1
ATOM 766 O O . VAL A 1 97 ? 10.668 1.133 8.197 1.00 88.50 97 VAL A O 1
ATOM 769 N N . LEU A 1 98 ? 10.074 -0.191 9.907 1.00 88.81 98 LEU A N 1
ATOM 770 C CA . LEU A 1 98 ? 8.705 0.338 10.033 1.00 88.81 98 LEU A CA 1
ATOM 771 C C . LEU A 1 98 ? 8.620 1.881 10.031 1.00 88.81 98 LEU A C 1
ATOM 773 O O . LEU A 1 98 ? 7.797 2.416 9.285 1.00 88.81 98 LEU A O 1
ATOM 777 N N . PRO A 1 99 ? 9.471 2.631 10.764 1.00 87.00 99 PRO A N 1
ATOM 778 C CA . PRO A 1 99 ? 9.455 4.094 10.712 1.00 87.00 99 PRO A CA 1
ATOM 779 C C . PRO A 1 99 ? 9.879 4.667 9.350 1.00 87.00 99 PRO A C 1
ATOM 781 O O . PRO A 1 99 ? 9.437 5.751 8.971 1.00 87.00 99 PRO A O 1
ATOM 784 N N . LYS A 1 100 ? 10.725 3.951 8.595 1.00 85.25 100 LYS A N 1
ATOM 785 C CA . LYS A 1 100 ? 11.225 4.377 7.275 1.00 85.25 100 LYS A CA 1
ATOM 786 C C . LYS A 1 100 ? 10.160 4.263 6.186 1.00 85.25 100 LYS A C 1
ATOM 788 O O . LYS A 1 100 ? 10.214 5.016 5.215 1.00 85.25 100 LYS A O 1
ATOM 793 N N . LEU A 1 101 ? 9.139 3.423 6.394 1.00 81.31 101 LEU A N 1
ATOM 794 C CA . LEU A 1 101 ? 7.994 3.293 5.486 1.00 81.31 101 LEU A CA 1
ATOM 795 C C . LEU A 1 101 ? 7.220 4.605 5.296 1.00 81.31 101 LEU A C 1
ATOM 797 O O . LEU A 1 101 ? 6.423 4.681 4.360 1.00 81.31 101 LEU A O 1
ATOM 801 N N . ASN A 1 102 ? 7.460 5.633 6.132 1.00 74.75 102 ASN A N 1
ATOM 802 C CA . ASN A 1 102 ? 6.895 6.966 5.918 1.00 74.75 102 ASN A CA 1
ATOM 803 C C . ASN A 1 102 ? 7.333 7.577 4.569 1.00 74.75 102 ASN A C 1
ATOM 805 O O . ASN A 1 102 ? 6.575 8.248 3.877 1.00 74.75 102 ASN A O 1
ATOM 809 N N . VAL A 1 103 ? 8.600 7.352 4.213 1.00 72.94 103 VAL A N 1
ATOM 810 C CA . VAL A 1 103 ? 9.264 8.010 3.078 1.00 72.94 103 VAL A CA 1
ATOM 811 C C . VAL A 1 103 ? 9.092 7.200 1.792 1.00 72.94 103 VAL A C 1
ATOM 813 O O . VAL A 1 103 ? 9.057 7.762 0.699 1.00 72.94 103 VAL A O 1
ATOM 816 N N . GLY A 1 104 ? 8.941 5.882 1.917 1.00 72.81 104 GLY A N 1
ATOM 817 C CA . GLY A 1 104 ? 8.756 4.965 0.802 1.00 72.81 104 GLY A CA 1
ATOM 818 C C . GLY A 1 104 ? 9.213 3.553 1.153 1.00 72.81 104 GLY A C 1
ATOM 819 O O . GLY A 1 104 ? 9.797 3.317 2.208 1.00 72.81 104 GLY A O 1
ATOM 820 N N . LEU A 1 105 ? 8.920 2.618 0.257 1.00 80.75 105 LEU A N 1
ATOM 821 C CA . LEU A 1 105 ? 9.408 1.245 0.297 1.00 80.75 105 LEU A CA 1
ATOM 822 C C . LEU A 1 105 ? 10.240 1.043 -0.967 1.00 80.75 105 LEU A C 1
ATOM 824 O O . LEU A 1 105 ? 9.696 1.196 -2.063 1.00 80.75 105 LEU A O 1
ATOM 828 N N . ASP A 1 106 ? 11.528 0.743 -0.816 1.00 79.69 106 ASP A N 1
ATOM 829 C CA . ASP A 1 106 ? 12.373 0.393 -1.955 1.00 79.69 106 ASP A CA 1
ATOM 830 C C . ASP A 1 106 ? 12.207 -1.098 -2.260 1.00 79.69 106 ASP A C 1
ATOM 832 O O . ASP A 1 106 ? 12.406 -1.952 -1.392 1.00 79.69 106 ASP A O 1
ATOM 836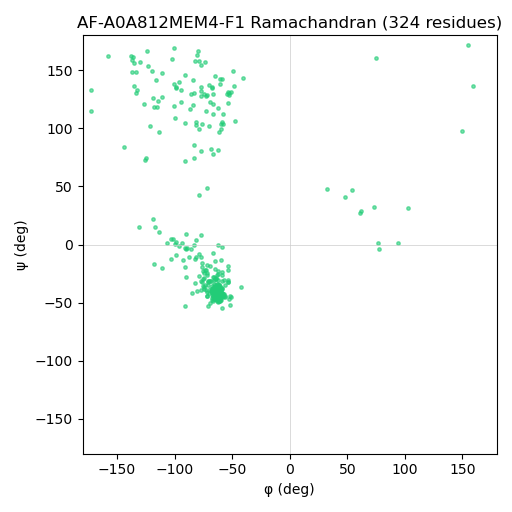 N N . VAL A 1 107 ? 11.758 -1.405 -3.475 1.00 87.75 107 VAL A N 1
ATOM 837 C CA . VAL A 1 107 ? 11.516 -2.774 -3.938 1.00 87.75 107 VAL A CA 1
ATOM 838 C C . VAL A 1 107 ? 12.131 -2.949 -5.310 1.00 87.75 107 VAL A C 1
ATOM 840 O O . VAL A 1 107 ? 11.905 -2.148 -6.217 1.00 87.75 107 VAL A O 1
ATOM 843 N N . ASN A 1 108 ? 12.862 -4.043 -5.485 1.00 92.00 108 ASN A N 1
ATOM 844 C CA . ASN A 1 108 ? 13.467 -4.385 -6.760 1.00 92.00 108 ASN A CA 1
ATOM 845 C C . ASN A 1 108 ? 12.804 -5.653 -7.311 1.00 92.00 108 ASN A C 1
ATOM 847 O O . ASN A 1 108 ? 13.134 -6.765 -6.904 1.00 92.00 108 ASN A O 1
ATOM 851 N N . CYS A 1 109 ? 11.818 -5.496 -8.197 1.00 94.69 109 CYS A N 1
ATOM 852 C CA . CYS A 1 109 ? 11.108 -6.630 -8.793 1.00 94.69 109 CYS A CA 1
ATOM 853 C C . CYS A 1 109 ? 11.930 -7.308 -9.898 1.00 94.69 109 CYS A C 1
ATOM 855 O O . CYS A 1 109 ? 12.743 -6.668 -10.569 1.00 94.69 109 CYS A O 1
ATOM 857 N N . ARG A 1 110 ? 11.665 -8.594 -10.131 1.00 95.06 110 ARG A N 1
ATOM 858 C CA . ARG A 1 110 ? 12.079 -9.340 -11.326 1.00 95.06 110 ARG A CA 1
ATOM 859 C C . ARG A 1 110 ? 10.893 -9.485 -12.266 1.00 95.06 110 ARG A C 1
ATOM 861 O O . ARG A 1 110 ? 9.752 -9.381 -11.850 1.00 95.06 110 ARG A O 1
ATOM 868 N N . PHE A 1 111 ? 11.145 -9.751 -13.540 1.00 94.88 111 PHE A N 1
ATOM 869 C CA . PHE A 1 111 ? 10.084 -9.736 -14.557 1.00 94.88 111 PHE A CA 1
ATOM 870 C C . PHE A 1 111 ? 9.482 -11.118 -14.866 1.00 94.88 111 PHE A C 1
ATOM 872 O O . PHE A 1 111 ? 8.593 -11.227 -15.718 1.00 94.88 111 PHE A O 1
ATOM 879 N N . GLY A 1 112 ? 9.983 -12.172 -14.211 1.00 91.56 112 GLY A N 1
ATOM 880 C CA . GLY A 1 112 ? 9.613 -13.569 -14.453 1.00 91.56 112 GLY A CA 1
ATOM 881 C C . GLY A 1 112 ? 8.287 -14.010 -13.827 1.00 91.56 112 GLY A C 1
ATOM 882 O O . GLY A 1 112 ? 7.613 -14.885 -14.377 1.00 91.56 112 GLY A O 1
ATOM 883 N N . GLY A 1 113 ? 7.868 -13.384 -12.730 1.00 92.50 113 GLY A N 1
ATOM 884 C CA . GLY A 1 113 ? 6.716 -13.808 -11.941 1.00 92.50 113 GLY A CA 1
ATOM 885 C C . GLY A 1 113 ? 6.151 -12.670 -11.101 1.00 92.50 113 GLY A C 1
ATOM 886 O O . GLY A 1 113 ? 6.801 -11.659 -10.904 1.00 92.50 113 GLY A O 1
ATOM 887 N N . VAL A 1 114 ? 4.912 -12.817 -10.624 1.00 95.38 114 VAL A N 1
ATOM 888 C CA . VAL A 1 114 ? 4.185 -11.744 -9.909 1.00 95.38 114 VAL A CA 1
ATOM 889 C C . VAL A 1 114 ? 4.646 -11.527 -8.468 1.00 95.38 114 VAL A C 1
ATOM 891 O O . VAL A 1 114 ? 4.280 -10.523 -7.866 1.00 95.38 114 VAL A O 1
ATOM 894 N N . ALA A 1 115 ? 5.379 -12.479 -7.895 1.00 94.69 115 ALA A N 1
ATOM 895 C CA . ALA A 1 115 ? 5.883 -12.441 -6.522 1.00 94.69 115 ALA A CA 1
ATOM 896 C C . ALA A 1 115 ? 7.416 -12.339 -6.485 1.00 94.69 115 ALA A C 1
ATOM 898 O O . ALA A 1 115 ? 8.024 -12.529 -5.432 1.00 94.69 115 ALA A O 1
ATOM 899 N N . ASP A 1 116 ? 8.046 -12.078 -7.631 1.00 93.88 116 ASP A N 1
ATOM 900 C CA . ASP A 1 116 ? 9.488 -12.187 -7.759 1.00 93.88 116 ASP A CA 1
ATOM 901 C C . ASP A 1 116 ? 10.129 -10.838 -7.433 1.00 93.88 116 ASP A C 1
ATOM 903 O O . ASP A 1 116 ? 10.121 -9.901 -8.230 1.00 93.88 116 ASP A O 1
ATOM 907 N N . PHE A 1 117 ? 10.727 -10.748 -6.250 1.00 93.06 117 PHE A N 1
ATOM 908 C CA . PHE A 1 117 ? 11.502 -9.594 -5.806 1.00 93.06 117 PHE A CA 1
ATOM 909 C C . PHE A 1 117 ? 12.920 -10.026 -5.440 1.00 93.06 117 PHE A C 1
ATOM 911 O O . PHE A 1 117 ? 13.176 -11.176 -5.078 1.00 93.06 117 PHE A O 1
ATOM 918 N N . GLU A 1 118 ? 13.869 -9.105 -5.541 1.00 91.12 118 GLU A N 1
ATOM 919 C CA . GLU A 1 118 ? 15.108 -9.226 -4.789 1.00 91.12 118 GLU A CA 1
ATOM 920 C C . GLU A 1 118 ? 14.802 -9.062 -3.301 1.00 91.12 118 GLU A C 1
ATOM 922 O O . GLU A 1 118 ? 14.036 -8.181 -2.909 1.00 91.12 118 GLU A O 1
ATOM 927 N N . TYR A 1 119 ? 15.378 -9.939 -2.483 1.00 86.38 119 TYR A N 1
ATOM 928 C CA . TYR A 1 119 ? 15.170 -9.891 -1.047 1.00 86.38 119 TYR A CA 1
ATOM 929 C C . TYR A 1 119 ? 15.861 -8.661 -0.459 1.00 86.38 119 TYR A C 1
ATOM 931 O O . TYR A 1 119 ? 17.079 -8.515 -0.575 1.00 86.38 119 TYR A O 1
ATOM 939 N N . THR A 1 120 ? 15.090 -7.811 0.211 1.00 85.38 120 THR A N 1
ATOM 940 C CA . THR A 1 120 ? 15.593 -6.652 0.948 1.00 85.38 120 THR A CA 1
ATOM 941 C C . THR A 1 120 ? 15.137 -6.695 2.408 1.00 85.38 120 THR A C 1
ATOM 943 O O . THR A 1 120 ? 14.247 -7.460 2.807 1.00 85.38 120 THR A O 1
ATOM 946 N N . GLN A 1 121 ? 15.754 -5.861 3.248 1.00 82.50 121 GLN A N 1
ATOM 947 C CA . GLN A 1 121 ? 15.329 -5.722 4.644 1.00 82.50 121 GLN A CA 1
ATOM 948 C C . GLN A 1 121 ? 13.877 -5.220 4.708 1.00 82.50 121 GLN A C 1
ATOM 950 O O . GLN A 1 121 ? 13.085 -5.651 5.544 1.00 82.50 121 GLN A O 1
ATOM 955 N N . GLU A 1 122 ? 13.510 -4.361 3.762 1.00 83.31 122 GLU A N 1
ATOM 956 C CA . GLU A 1 122 ? 12.191 -3.783 3.586 1.00 83.31 122 GLU A CA 1
ATOM 957 C C . GLU A 1 122 ? 11.132 -4.833 3.240 1.00 83.31 122 GLU A C 1
ATOM 959 O O . GLU A 1 122 ? 10.022 -4.762 3.765 1.00 83.31 122 GLU A O 1
ATOM 964 N N . THR A 1 123 ? 11.458 -5.841 2.421 1.00 87.69 123 THR A N 1
ATOM 965 C CA . THR A 1 123 ? 10.513 -6.925 2.094 1.00 87.69 123 THR A CA 1
ATOM 966 C C . THR A 1 123 ? 10.270 -7.877 3.266 1.00 87.69 123 THR A C 1
ATOM 968 O O . THR A 1 123 ? 9.185 -8.445 3.376 1.00 87.69 123 THR A O 1
ATOM 971 N N . THR A 1 124 ? 11.223 -7.980 4.201 1.00 88.12 124 THR A N 1
ATOM 972 C CA . THR A 1 124 ? 11.132 -8.874 5.374 1.00 88.12 124 THR A CA 1
ATOM 973 C C . THR A 1 124 ? 9.906 -8.569 6.245 1.00 88.12 124 THR A C 1
ATOM 975 O O . THR A 1 124 ? 9.325 -9.472 6.848 1.00 88.12 124 THR A O 1
ATOM 978 N N . VAL A 1 125 ? 9.468 -7.304 6.300 1.00 90.50 125 VAL A N 1
ATOM 979 C CA . VAL A 1 125 ? 8.296 -6.908 7.100 1.00 90.50 125 VAL A CA 1
ATOM 980 C C . VAL A 1 125 ? 7.016 -7.596 6.625 1.00 90.50 125 VAL A C 1
ATOM 982 O O . VAL A 1 125 ? 6.157 -7.924 7.440 1.00 90.50 125 VAL A O 1
ATOM 985 N N . PHE A 1 126 ? 6.892 -7.845 5.320 1.00 91.56 126 PHE A N 1
ATOM 986 C CA . PHE A 1 126 ? 5.729 -8.502 4.736 1.00 91.56 126 PHE A CA 1
ATOM 987 C C . PHE A 1 126 ? 5.708 -9.985 5.106 1.00 91.56 126 PHE A C 1
ATOM 989 O O . PHE A 1 126 ? 4.679 -10.474 5.573 1.00 91.56 126 PHE A O 1
ATOM 996 N N . ASP A 1 127 ? 6.858 -10.657 5.022 1.00 89.50 127 ASP A N 1
ATOM 997 C CA . ASP A 1 127 ? 7.009 -12.063 5.410 1.00 89.50 127 ASP A CA 1
ATOM 998 C C . ASP A 1 127 ? 6.688 -12.273 6.896 1.00 89.50 127 ASP A C 1
ATOM 1000 O O . ASP A 1 127 ? 5.899 -13.146 7.258 1.00 89.50 127 ASP A O 1
ATOM 1004 N N . MET A 1 128 ? 7.229 -11.416 7.765 1.00 90.19 128 MET A N 1
ATOM 1005 C CA . MET A 1 128 ? 7.033 -11.504 9.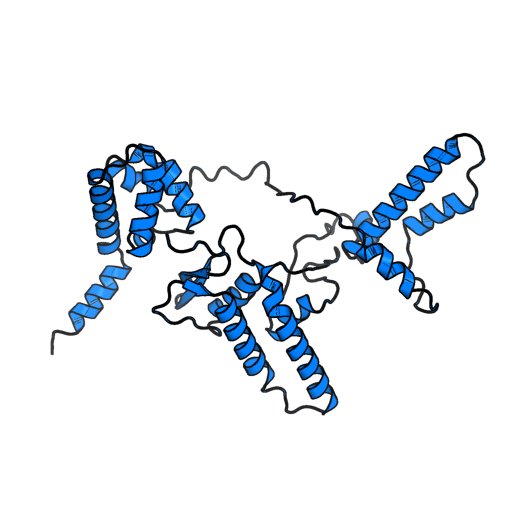217 1.00 90.19 128 MET A CA 1
ATOM 1006 C C . MET A 1 128 ? 5.601 -11.181 9.673 1.00 90.19 128 MET A C 1
ATOM 1008 O O . MET A 1 128 ? 5.210 -11.538 10.788 1.00 90.19 128 MET A O 1
ATOM 1012 N N . LEU A 1 129 ? 4.821 -10.505 8.825 1.00 91.75 129 LEU A N 1
ATOM 1013 C CA . LEU A 1 129 ? 3.404 -10.201 9.037 1.00 91.75 129 LEU A CA 1
ATOM 1014 C C . LEU A 1 129 ? 2.467 -11.167 8.294 1.00 91.75 129 LEU A C 1
ATOM 1016 O O . LEU A 1 129 ? 1.244 -10.992 8.358 1.00 91.75 129 LEU A O 1
ATOM 1020 N N . ASP A 1 130 ? 3.015 -12.173 7.604 1.00 92.69 130 ASP A N 1
ATOM 1021 C CA . ASP A 1 130 ? 2.274 -13.098 6.742 1.00 92.69 130 ASP A CA 1
ATOM 1022 C C . ASP A 1 130 ? 1.429 -12.351 5.689 1.00 92.69 130 ASP A C 1
ATOM 1024 O O . ASP A 1 130 ? 0.225 -12.572 5.520 1.00 92.69 130 ASP A O 1
ATOM 1028 N N . ILE A 1 131 ? 2.032 -11.368 5.018 1.00 94.62 131 ILE A N 1
ATOM 1029 C CA . ILE A 1 131 ? 1.417 -10.571 3.953 1.00 94.62 131 ILE A CA 1
ATOM 1030 C C . ILE A 1 131 ? 2.160 -10.867 2.653 1.00 94.62 131 ILE A C 1
ATOM 1032 O O . ILE A 1 131 ? 3.338 -10.571 2.526 1.00 94.62 131 ILE A O 1
ATOM 1036 N N . ALA A 1 132 ? 1.464 -11.409 1.656 1.00 93.81 132 ALA A N 1
ATOM 1037 C CA . ALA A 1 132 ? 2.059 -11.620 0.341 1.00 93.81 132 ALA A CA 1
ATOM 1038 C C . ALA A 1 132 ? 2.204 -10.289 -0.419 1.00 93.81 132 ALA A C 1
ATOM 1040 O O . ALA A 1 132 ? 1.233 -9.537 -0.550 1.00 93.81 132 ALA A O 1
ATOM 1041 N N . LEU A 1 133 ? 3.402 -10.026 -0.946 1.00 93.19 133 LEU A N 1
ATOM 1042 C CA . LEU A 1 133 ? 3.702 -8.882 -1.807 1.00 93.19 133 LEU A CA 1
ATOM 1043 C C . LEU A 1 133 ? 3.678 -9.312 -3.282 1.00 93.19 133 LEU A C 1
ATOM 1045 O O . LEU A 1 133 ? 4.240 -10.344 -3.641 1.00 93.19 133 LEU A O 1
ATOM 1049 N N . PHE A 1 134 ? 3.039 -8.512 -4.140 1.00 94.94 134 PHE A N 1
ATOM 1050 C CA . PHE A 1 134 ? 2.923 -8.791 -5.574 1.00 94.94 134 PHE A CA 1
ATOM 1051 C C . PHE A 1 134 ? 3.203 -7.553 -6.431 1.00 94.94 134 PHE A C 1
ATOM 1053 O O . PHE A 1 134 ? 2.991 -6.423 -5.990 1.00 94.94 134 PHE A O 1
ATOM 1060 N N . HIS A 1 135 ? 3.596 -7.765 -7.688 1.00 94.38 135 HIS A N 1
ATOM 1061 C CA . HIS A 1 135 ? 3.669 -6.739 -8.728 1.00 94.38 135 HIS A CA 1
ATOM 1062 C C . HIS A 1 135 ? 3.109 -7.254 -10.066 1.00 94.38 135 HIS A C 1
ATOM 1064 O O . HIS A 1 135 ? 3.002 -8.454 -10.312 1.00 94.38 135 HIS A O 1
ATOM 1070 N N . GLY A 1 136 ? 2.723 -6.320 -10.941 1.00 95.44 136 GLY A N 1
ATOM 1071 C CA . GLY A 1 136 ? 2.199 -6.613 -12.283 1.00 95.44 136 GLY A CA 1
ATOM 1072 C C . GLY A 1 136 ? 3.201 -6.371 -13.412 1.00 95.44 136 GLY A C 1
ATOM 1073 O O . GLY A 1 136 ? 2.836 -6.459 -14.581 1.00 95.44 136 GLY A O 1
ATOM 1074 N N . TRP A 1 137 ? 4.445 -6.022 -13.080 1.00 94.88 137 TRP A N 1
ATOM 1075 C CA . TRP A 1 137 ? 5.487 -5.752 -14.070 1.00 94.88 137 TRP A CA 1
ATOM 1076 C C . TRP A 1 137 ? 6.137 -7.057 -14.533 1.00 94.88 137 TRP A C 1
ATOM 1078 O O . TRP A 1 137 ? 7.236 -7.403 -14.116 1.00 94.88 137 TRP A O 1
ATOM 1088 N N . ILE A 1 138 ? 5.406 -7.800 -15.357 1.00 94.69 138 ILE A N 1
ATOM 1089 C CA . ILE A 1 138 ? 5.785 -9.131 -15.834 1.00 94.69 138 ILE A CA 1
ATOM 1090 C C . ILE A 1 138 ? 5.905 -9.143 -17.356 1.00 94.69 138 ILE A C 1
ATOM 1092 O O . ILE A 1 138 ? 5.194 -8.416 -18.053 1.00 94.69 138 ILE A O 1
ATOM 1096 N N . ILE A 1 139 ? 6.791 -9.987 -17.876 1.00 92.56 139 ILE A N 1
ATOM 1097 C CA . ILE A 1 139 ? 6.893 -10.225 -19.319 1.00 92.56 139 ILE A CA 1
ATOM 1098 C C . ILE A 1 139 ? 5.746 -11.138 -19.751 1.00 92.56 139 ILE A C 1
ATOM 1100 O O . ILE A 1 139 ? 5.430 -12.126 -19.084 1.00 92.56 139 ILE A O 1
ATOM 1104 N N . ALA A 1 140 ? 5.109 -10.798 -20.871 1.00 90.19 140 ALA A N 1
ATOM 1105 C CA . ALA A 1 140 ? 4.056 -11.616 -21.454 1.00 90.19 140 ALA A CA 1
ATOM 1106 C C . ALA A 1 140 ? 4.600 -13.009 -21.813 1.00 90.19 140 ALA A C 1
ATOM 1108 O O . ALA A 1 140 ? 5.698 -13.132 -22.351 1.00 90.19 140 ALA A O 1
ATOM 1109 N N . LYS A 1 141 ? 3.828 -14.067 -21.543 1.00 86.06 141 LYS A N 1
ATOM 1110 C CA . LYS A 1 141 ? 4.275 -15.456 -21.769 1.00 86.06 141 LYS A CA 1
ATOM 1111 C C . LYS A 1 141 ? 4.557 -15.752 -23.241 1.00 86.06 141 LYS A C 1
ATOM 1113 O O . LYS A 1 141 ? 5.325 -16.655 -23.552 1.00 86.06 141 LYS A O 1
ATOM 1118 N N . GLU A 1 142 ? 3.907 -15.012 -24.130 1.00 91.06 142 GLU A N 1
ATOM 1119 C CA . GLU A 1 142 ? 4.047 -15.118 -25.576 1.00 91.06 142 GLU A CA 1
ATOM 1120 C C . GLU A 1 142 ? 5.361 -14.497 -26.077 1.00 91.06 142 GLU A C 1
ATOM 1122 O O . GLU A 1 142 ? 5.841 -14.867 -27.147 1.00 91.06 142 GLU A O 1
ATOM 1127 N N . ASP A 1 143 ? 5.960 -13.582 -25.308 1.00 89.44 143 ASP A N 1
ATOM 1128 C CA . ASP A 1 143 ? 7.218 -12.919 -25.644 1.00 89.44 143 ASP A CA 1
ATOM 1129 C C . ASP A 1 143 ? 8.415 -13.693 -25.075 1.00 89.44 143 ASP A C 1
ATOM 1131 O O . ASP A 1 143 ? 9.076 -13.298 -24.109 1.00 89.44 143 ASP A O 1
ATOM 1135 N N . THR A 1 144 ? 8.690 -14.844 -25.691 1.00 90.19 144 THR A N 1
ATOM 1136 C CA . THR A 1 144 ? 9.793 -15.723 -25.284 1.00 90.19 144 THR A CA 1
ATOM 1137 C C . THR A 1 144 ? 11.158 -15.057 -25.433 1.00 90.19 144 THR A C 1
ATOM 1139 O O . THR A 1 144 ? 12.060 -15.359 -24.658 1.00 90.19 144 THR A O 1
ATOM 1142 N N . GLN A 1 145 ? 11.311 -14.145 -26.401 1.00 87.62 145 GLN A N 1
ATOM 1143 C CA . GLN A 1 145 ? 12.571 -13.450 -26.659 1.00 87.62 145 GLN A CA 1
ATOM 1144 C C . GLN A 1 145 ? 12.907 -12.482 -25.522 1.00 87.62 145 GLN A C 1
ATOM 1146 O O . GLN A 1 145 ? 14.010 -12.530 -24.979 1.00 87.62 145 GLN A O 1
ATOM 1151 N N . SER A 1 146 ? 11.959 -11.629 -25.123 1.00 87.06 146 SER A N 1
ATOM 1152 C CA . SER A 1 146 ? 12.174 -10.735 -23.982 1.00 87.06 146 SER A CA 1
ATOM 1153 C C . SER A 1 146 ? 12.330 -11.524 -22.687 1.00 87.06 146 SER A C 1
ATOM 1155 O O . SER A 1 146 ? 13.151 -11.161 -21.848 1.00 87.06 146 SER A O 1
ATOM 1157 N N . HIS A 1 147 ? 11.584 -12.622 -22.522 1.00 88.94 147 HIS A N 1
ATOM 1158 C CA . HIS A 1 147 ? 11.679 -13.461 -21.329 1.00 88.94 147 HIS A CA 1
ATOM 1159 C C . HIS A 1 147 ? 13.059 -14.114 -21.175 1.00 88.94 147 HIS A C 1
ATOM 1161 O O . HIS A 1 147 ? 13.591 -14.139 -20.069 1.00 88.94 147 HIS A O 1
ATOM 1167 N N . GLU A 1 148 ? 13.669 -14.582 -22.267 1.00 87.31 148 GLU A N 1
ATOM 1168 C CA . GLU A 1 148 ? 15.022 -15.154 -22.251 1.00 87.31 148 GLU A CA 1
ATOM 1169 C C . GLU A 1 148 ? 16.073 -14.146 -21.764 1.00 87.31 148 GLU A C 1
ATOM 1171 O O . GLU A 1 148 ? 16.971 -14.502 -21.001 1.00 87.31 148 GLU A O 1
ATOM 1176 N N . VAL A 1 149 ? 15.940 -12.878 -22.162 1.00 86.94 149 VAL A N 1
ATOM 1177 C CA . VAL A 1 149 ? 16.916 -11.830 -21.833 1.00 86.94 149 VAL A CA 1
ATOM 1178 C C . VAL A 1 149 ? 16.662 -11.211 -20.456 1.00 86.94 149 VAL A C 1
ATOM 1180 O O . VAL A 1 149 ? 17.609 -10.942 -19.719 1.00 86.94 149 VAL A O 1
ATOM 1183 N N . LEU A 1 150 ? 15.397 -10.958 -20.110 1.00 89.50 150 LEU A N 1
ATOM 1184 C CA . LEU A 1 150 ? 15.008 -10.122 -18.969 1.00 89.50 150 LEU A CA 1
ATOM 1185 C C . LEU A 1 150 ? 14.354 -10.903 -17.823 1.00 89.50 150 LEU A C 1
ATOM 1187 O O . LEU A 1 150 ? 14.325 -10.404 -16.703 1.00 89.50 150 LEU A O 1
ATOM 1191 N N . GLY A 1 151 ? 13.825 -12.107 -18.065 1.00 87.56 151 GLY A N 1
ATOM 1192 C CA . GLY A 1 151 ? 12.955 -12.814 -17.116 1.00 87.56 151 GLY A CA 1
ATOM 1193 C C . GLY A 1 151 ? 13.596 -13.077 -15.753 1.00 87.56 151 GLY A C 1
ATOM 1194 O O . GLY A 1 151 ? 12.941 -12.923 -14.725 1.00 87.56 151 GLY A O 1
ATOM 1195 N N . ASN A 1 152 ? 14.893 -13.394 -15.737 1.00 88.62 152 ASN A N 1
ATOM 1196 C CA . ASN A 1 152 ? 15.641 -13.658 -14.504 1.00 88.62 152 ASN A CA 1
ATOM 1197 C C . ASN A 1 152 ? 16.303 -12.409 -13.904 1.00 88.62 152 ASN A C 1
ATOM 1199 O O . ASN A 1 152 ? 16.917 -12.501 -12.841 1.00 88.62 152 ASN A O 1
ATOM 1203 N N . LEU A 1 153 ? 16.199 -11.251 -14.555 1.00 92.19 153 LEU A N 1
ATOM 1204 C CA . LEU A 1 153 ? 16.839 -10.020 -14.102 1.00 92.19 153 LEU A CA 1
ATOM 1205 C C . LEU A 1 153 ? 15.913 -9.218 -13.202 1.00 92.19 153 LEU A C 1
ATOM 1207 O O . LEU A 1 153 ? 14.699 -9.187 -13.407 1.00 92.19 153 LEU A O 1
ATOM 1211 N N . SER A 1 154 ? 16.501 -8.546 -12.220 1.00 94.94 154 SER A N 1
ATOM 1212 C CA . SER A 1 154 ? 15.814 -7.505 -11.464 1.00 94.94 154 SER A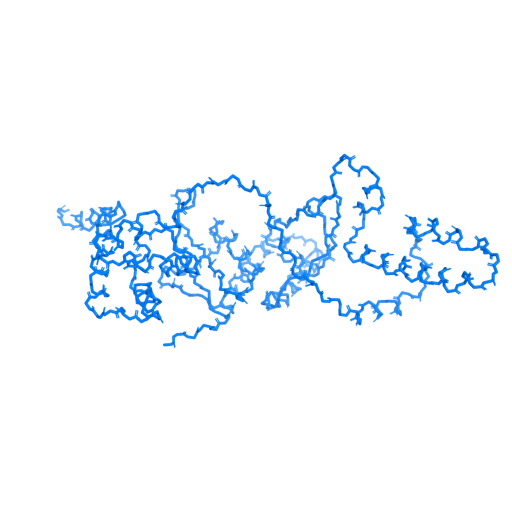 CA 1
ATOM 1213 C C . SER A 1 154 ? 15.808 -6.178 -12.228 1.00 94.94 154 SER A C 1
ATOM 1215 O O . SER A 1 154 ? 16.588 -5.982 -13.165 1.00 94.94 154 SER A O 1
ATOM 1217 N N . TYR A 1 155 ? 14.934 -5.250 -11.839 1.00 94.56 155 TYR A N 1
ATOM 1218 C CA . TYR A 1 155 ? 14.874 -3.916 -12.437 1.00 94.56 155 TYR A CA 1
ATOM 1219 C C . TYR A 1 155 ? 16.242 -3.220 -12.420 1.00 94.56 155 TYR A C 1
ATOM 1221 O O . TYR A 1 155 ? 16.691 -2.748 -13.466 1.00 94.56 155 TYR A O 1
ATOM 1229 N N . ASN A 1 156 ? 16.949 -3.243 -11.286 1.00 92.50 156 ASN A N 1
ATOM 1230 C CA . ASN A 1 156 ? 18.280 -2.634 -11.186 1.00 92.50 156 ASN A CA 1
ATOM 1231 C C . ASN A 1 156 ? 19.280 -3.270 -12.165 1.00 92.50 156 ASN A C 1
ATOM 1233 O O . ASN A 1 156 ? 19.965 -2.554 -12.892 1.00 92.50 156 ASN A O 1
ATOM 1237 N N . GLN A 1 157 ? 19.293 -4.603 -12.273 1.00 91.69 157 GLN A N 1
ATOM 1238 C CA . GLN A 1 157 ? 20.159 -5.314 -13.222 1.00 91.69 157 GLN A CA 1
ATOM 1239 C C . GLN A 1 157 ? 19.845 -4.951 -14.682 1.00 91.69 157 GLN A C 1
ATOM 1241 O O . GLN A 1 157 ? 20.751 -4.854 -15.509 1.00 91.69 157 GLN A O 1
ATOM 1246 N N . VAL A 1 158 ? 18.571 -4.738 -15.023 1.00 91.94 158 VAL A N 1
ATOM 1247 C CA . VAL A 1 158 ? 18.176 -4.290 -16.369 1.00 91.94 158 VAL A CA 1
ATOM 1248 C C . VAL A 1 158 ? 18.662 -2.871 -16.646 1.00 91.94 158 VAL A C 1
ATOM 1250 O O . VAL A 1 158 ? 19.187 -2.616 -17.729 1.00 91.94 158 VAL A O 1
ATOM 1253 N N . VAL A 1 159 ? 18.527 -1.958 -15.682 1.00 90.94 159 VAL A N 1
ATOM 1254 C CA . VAL A 1 159 ? 19.007 -0.574 -15.816 1.00 90.94 159 VAL A CA 1
ATOM 1255 C C . VAL A 1 159 ? 20.526 -0.537 -15.998 1.00 90.94 159 VAL A C 1
ATOM 1257 O O . VAL A 1 159 ? 21.009 0.131 -16.909 1.00 90.94 159 VAL A O 1
ATOM 1260 N N . GLU A 1 160 ? 21.282 -1.298 -15.206 1.00 89.19 160 GLU A N 1
ATOM 1261 C CA . GLU A 1 160 ? 22.741 -1.408 -15.349 1.00 89.19 160 GLU A CA 1
ATOM 1262 C C . GLU A 1 160 ? 23.146 -1.922 -16.736 1.00 89.19 160 GLU A C 1
ATOM 1264 O O . GLU A 1 160 ? 24.030 -1.355 -17.384 1.00 89.19 160 GLU A O 1
ATOM 1269 N N . ARG A 1 161 ? 22.462 -2.963 -17.232 1.00 87.81 161 ARG A N 1
ATOM 1270 C CA . ARG A 1 161 ? 22.688 -3.492 -18.586 1.00 87.81 161 ARG A CA 1
ATOM 1271 C C . ARG A 1 161 ? 22.392 -2.458 -19.665 1.00 87.81 161 ARG A C 1
ATOM 1273 O O . ARG A 1 161 ? 23.135 -2.374 -20.641 1.00 87.81 161 ARG A O 1
ATOM 1280 N N . LEU A 1 162 ? 21.332 -1.672 -19.495 1.00 88.25 162 LEU A N 1
ATOM 1281 C CA . LEU A 1 162 ? 20.965 -0.625 -20.442 1.00 88.25 162 LEU A CA 1
ATOM 1282 C C . LEU A 1 162 ? 22.036 0.470 -20.505 1.00 88.25 162 LEU A C 1
ATOM 1284 O O . LEU A 1 162 ? 22.448 0.842 -21.600 1.00 88.25 162 LEU A O 1
ATOM 1288 N N . ILE A 1 163 ? 22.539 0.924 -19.354 1.00 86.12 163 ILE A N 1
ATOM 1289 C CA . ILE A 1 163 ? 23.615 1.924 -19.284 1.00 86.12 163 ILE A CA 1
ATOM 1290 C C . ILE A 1 163 ? 24.880 1.395 -19.973 1.00 86.12 163 ILE A C 1
ATOM 1292 O O . ILE A 1 163 ? 25.439 2.063 -20.842 1.00 86.12 163 ILE A O 1
ATOM 1296 N N . ALA A 1 164 ? 25.298 0.166 -19.655 1.00 84.50 164 ALA A N 1
ATOM 1297 C CA . ALA A 1 164 ? 26.466 -0.454 -20.282 1.00 84.50 164 ALA A CA 1
ATOM 1298 C C . ALA A 1 164 ? 26.315 -0.572 -21.811 1.00 84.50 164 ALA A C 1
ATOM 1300 O O . ALA A 1 164 ? 27.271 -0.362 -22.564 1.00 84.50 164 ALA A O 1
ATOM 1301 N N . TYR A 1 165 ? 25.103 -0.879 -22.281 1.00 83.69 165 TYR A N 1
ATOM 1302 C CA . TYR A 1 165 ? 24.783 -0.930 -23.702 1.00 83.69 165 TYR A CA 1
ATOM 1303 C C . TYR A 1 165 ? 24.864 0.451 -24.371 1.00 83.69 165 TYR A C 1
ATOM 1305 O O . TYR A 1 165 ? 25.460 0.577 -25.443 1.00 83.69 165 TYR A O 1
ATOM 1313 N N . GLU A 1 166 ? 24.317 1.495 -23.746 1.00 85.00 166 GLU A N 1
ATOM 1314 C CA . GLU A 1 166 ? 24.382 2.873 -24.250 1.00 85.00 166 GLU A CA 1
ATOM 1315 C C . GLU A 1 166 ? 25.826 3.385 -24.340 1.00 85.00 166 GLU A C 1
ATOM 1317 O O . GLU A 1 166 ? 26.220 3.957 -25.362 1.00 85.00 166 GLU A O 1
ATOM 1322 N N . GLU A 1 167 ? 26.648 3.114 -23.322 1.00 85.88 167 GLU A N 1
ATOM 1323 C CA . GLU A 1 167 ? 28.076 3.442 -23.330 1.00 85.88 167 GLU A CA 1
ATOM 1324 C C . GLU A 1 167 ? 28.825 2.737 -24.468 1.00 85.88 167 GLU A C 1
ATOM 1326 O O . GLU A 1 167 ? 29.678 3.339 -25.127 1.00 85.88 167 GLU A O 1
ATOM 1331 N N . LEU A 1 168 ? 28.511 1.463 -24.724 1.00 82.38 168 LEU A N 1
ATOM 1332 C CA . LEU A 1 168 ? 29.108 0.707 -25.822 1.00 82.38 168 LEU A CA 1
ATOM 1333 C C . LEU A 1 168 ? 28.692 1.278 -27.181 1.00 82.38 168 LEU A C 1
ATOM 1335 O O . LEU A 1 168 ? 29.540 1.453 -28.058 1.00 82.38 168 LEU A O 1
ATOM 1339 N N . GLN A 1 169 ? 27.412 1.614 -27.357 1.00 82.19 169 GLN A N 1
ATOM 1340 C CA . GLN A 1 169 ? 26.941 2.265 -28.579 1.00 82.19 169 GLN A CA 1
ATOM 1341 C C . GLN A 1 169 ? 27.637 3.607 -28.817 1.00 82.19 169 GLN A C 1
ATOM 1343 O O . GLN A 1 169 ? 27.950 3.939 -29.960 1.00 82.19 169 GLN A O 1
ATOM 1348 N N . GLN A 1 170 ? 27.874 4.384 -27.757 1.00 83.88 170 GLN A N 1
ATOM 1349 C CA . GLN A 1 170 ? 28.578 5.657 -27.861 1.00 83.88 170 GLN A CA 1
ATOM 1350 C C . GLN A 1 170 ? 30.033 5.453 -28.296 1.00 83.88 170 GLN A C 1
ATOM 1352 O O . GLN A 1 170 ? 30.461 6.068 -29.268 1.00 83.88 170 GLN A O 1
ATOM 1357 N N . LYS A 1 171 ? 30.749 4.505 -27.679 1.00 82.12 171 LYS A N 1
ATOM 1358 C CA . LYS A 1 171 ? 32.121 4.150 -28.079 1.00 82.12 171 LYS A CA 1
ATOM 1359 C C . LYS A 1 171 ? 32.203 3.714 -29.541 1.00 82.12 171 LYS A C 1
ATOM 1361 O O . LYS A 1 171 ? 33.100 4.151 -30.246 1.00 82.12 171 LYS A O 1
ATOM 1366 N N . LEU A 1 172 ? 31.254 2.907 -30.022 1.00 78.75 172 LEU A N 1
ATOM 1367 C CA . LEU A 1 172 ? 31.212 2.487 -31.431 1.00 78.75 172 LEU A CA 1
ATOM 1368 C C . LEU A 1 172 ? 30.941 3.655 -32.395 1.00 78.75 172 LEU A C 1
ATOM 1370 O O . LEU A 1 172 ? 31.461 3.654 -33.510 1.00 78.75 172 LEU A O 1
ATOM 1374 N N . ARG A 1 173 ? 30.142 4.650 -31.986 1.00 79.44 173 ARG A N 1
ATOM 1375 C CA . ARG A 1 173 ? 29.936 5.884 -32.764 1.00 79.44 173 ARG A CA 1
ATOM 1376 C C . ARG A 1 173 ? 31.208 6.731 -32.829 1.00 79.44 173 ARG A C 1
ATOM 1378 O O . ARG A 1 173 ? 31.493 7.287 -33.887 1.00 79.44 173 ARG A O 1
ATOM 1385 N N . ASP A 1 174 ? 31.963 6.782 -31.737 1.00 77.81 174 ASP A N 1
ATOM 1386 C CA . ASP A 1 174 ? 33.199 7.560 -31.638 1.00 77.81 174 ASP A CA 1
ATOM 1387 C C . ASP A 1 174 ? 34.375 6.882 -32.386 1.00 77.81 174 ASP A C 1
ATOM 1389 O O . ASP A 1 174 ? 35.153 7.568 -33.050 1.00 77.81 174 ASP A O 1
ATOM 1393 N 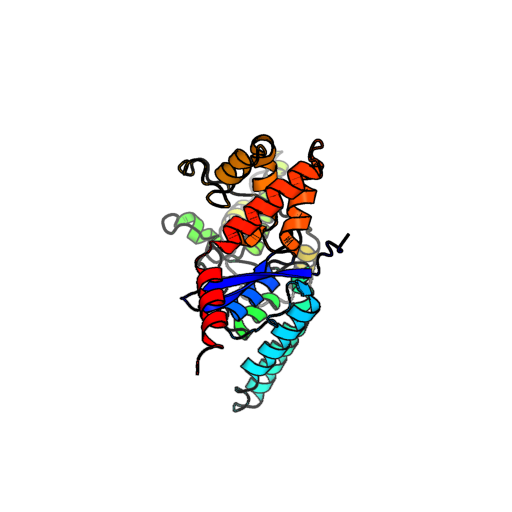N . ASP A 1 175 ? 34.455 5.542 -32.386 1.00 67.25 175 ASP A N 1
ATOM 1394 C CA . ASP A 1 175 ? 35.462 4.748 -33.131 1.00 67.25 175 ASP A CA 1
ATOM 1395 C C . ASP A 1 175 ? 35.171 4.650 -34.645 1.00 67.25 175 ASP A C 1
ATOM 1397 O O . ASP A 1 175 ? 36.072 4.412 -35.456 1.00 67.25 175 ASP A O 1
ATOM 1401 N N . GLY A 1 176 ? 33.925 4.904 -35.066 1.00 56.34 176 GLY A N 1
ATOM 1402 C CA . GLY A 1 176 ? 33.508 4.967 -36.475 1.00 56.34 176 GLY A CA 1
ATOM 1403 C C . GLY A 1 176 ? 34.191 6.068 -37.308 1.00 56.34 176 GLY A C 1
ATOM 1404 O O . GLY A 1 176 ? 33.927 6.180 -38.506 1.00 56.34 176 GLY A O 1
ATOM 1405 N N . GLY A 1 177 ? 35.081 6.862 -36.699 1.00 48.50 177 GLY A N 1
ATOM 1406 C CA . GLY A 1 177 ? 35.974 7.821 -37.353 1.00 48.50 177 GLY A CA 1
ATOM 1407 C C . GLY A 1 177 ? 37.230 7.222 -38.006 1.00 48.50 177 GLY A C 1
ATOM 1408 O O . GLY A 1 177 ? 37.915 7.940 -38.735 1.00 48.50 177 GLY A O 1
ATOM 1409 N N . GLY A 1 178 ? 37.532 5.931 -37.821 1.00 47.00 178 GLY A N 1
ATOM 1410 C CA . GLY A 1 178 ? 38.565 5.248 -38.607 1.00 47.00 178 GLY A CA 1
ATOM 1411 C C . GLY A 1 178 ? 39.279 4.114 -37.879 1.00 47.00 178 GLY A C 1
ATOM 1412 O O . GLY A 1 178 ? 40.268 4.344 -37.193 1.00 47.00 178 GLY A O 1
ATOM 1413 N N . GLY A 1 179 ? 38.847 2.878 -38.119 1.00 45.94 179 GLY A N 1
ATOM 1414 C CA . GLY A 1 179 ? 39.569 1.675 -37.709 1.00 45.94 179 GLY A CA 1
ATOM 1415 C C . GLY A 1 179 ? 38.651 0.461 -37.653 1.00 45.94 179 GLY A C 1
ATOM 1416 O O . GLY A 1 179 ? 37.521 0.560 -37.197 1.00 45.94 179 GLY A O 1
ATOM 1417 N N . GLU A 1 180 ? 39.117 -0.670 -38.175 1.00 47.62 180 GLU A N 1
ATOM 1418 C CA . GLU A 1 180 ? 38.394 -1.943 -38.234 1.00 47.62 180 GLU A CA 1
ATOM 1419 C C . GLU A 1 180 ? 37.772 -2.321 -36.878 1.00 47.62 180 GLU A C 1
ATOM 1421 O O . GLU A 1 180 ? 38.425 -2.232 -35.838 1.00 47.62 180 GLU A O 1
ATOM 1426 N N . THR A 1 181 ? 36.518 -2.788 -36.885 1.00 46.66 181 THR A N 1
ATOM 1427 C CA . THR A 1 181 ? 35.855 -3.323 -35.689 1.00 46.66 181 THR A CA 1
ATOM 1428 C C . THR A 1 181 ? 36.678 -4.484 -35.132 1.00 46.66 181 THR A C 1
ATOM 1430 O O . THR A 1 181 ? 36.686 -5.578 -35.701 1.00 46.66 181 THR A O 1
ATOM 1433 N N . SER A 1 182 ? 37.402 -4.236 -34.040 1.00 51.22 182 SER A N 1
ATOM 1434 C CA . SER A 1 182 ? 38.238 -5.239 -33.382 1.00 51.22 182 SER A CA 1
ATOM 1435 C C . SER A 1 182 ? 37.393 -6.450 -32.943 1.00 51.22 182 SER A C 1
ATOM 1437 O O . SER A 1 182 ? 36.280 -6.264 -32.454 1.00 51.22 182 SER A O 1
ATOM 1439 N N . PRO A 1 183 ? 37.895 -7.699 -33.022 1.00 48.44 183 PRO A N 1
ATOM 1440 C CA . PRO A 1 183 ? 37.165 -8.904 -32.597 1.00 48.44 183 PRO A CA 1
ATOM 1441 C C . PRO A 1 183 ? 36.623 -8.858 -31.153 1.00 48.44 183 PRO A C 1
ATOM 1443 O O . PRO A 1 183 ? 35.732 -9.628 -30.796 1.00 48.44 183 PRO A O 1
ATOM 1446 N N . GLY A 1 184 ? 37.157 -7.961 -30.314 1.00 46.28 184 GLY A N 1
ATOM 1447 C CA . GLY A 1 184 ? 36.694 -7.721 -28.948 1.00 46.28 184 GLY A CA 1
ATOM 1448 C C . GLY A 1 184 ? 35.337 -7.012 -28.843 1.00 46.28 184 GLY A C 1
ATOM 1449 O O . GLY A 1 184 ? 34.587 -7.316 -27.922 1.00 46.28 184 GLY A O 1
ATOM 1450 N N . THR A 1 185 ? 34.970 -6.124 -29.776 1.00 46.91 185 THR A N 1
ATOM 1451 C CA . THR A 1 185 ? 33.685 -5.395 -29.718 1.00 46.91 185 THR A CA 1
ATOM 1452 C C . THR A 1 185 ? 32.500 -6.256 -30.152 1.00 46.91 185 THR A C 1
ATOM 1454 O O . THR A 1 185 ? 31.417 -6.124 -29.589 1.00 46.91 185 THR A O 1
ATOM 1457 N N . ALA A 1 186 ? 32.712 -7.202 -31.073 1.00 43.09 186 ALA A N 1
ATOM 1458 C CA . ALA A 1 186 ? 31.709 -8.209 -31.430 1.00 43.09 186 ALA A CA 1
ATOM 1459 C C . ALA A 1 186 ? 31.437 -9.192 -30.274 1.00 43.09 186 ALA A C 1
ATOM 1461 O O . ALA A 1 186 ? 30.283 -9.517 -30.008 1.00 43.09 186 ALA A O 1
ATOM 1462 N N . ARG A 1 187 ? 32.481 -9.593 -29.530 1.00 46.22 187 ARG A N 1
ATOM 1463 C CA . ARG A 1 187 ? 32.334 -10.401 -28.306 1.00 46.22 187 ARG A CA 1
ATOM 1464 C C . ARG A 1 187 ? 31.617 -9.654 -27.182 1.00 46.22 187 ARG A C 1
ATOM 1466 O O . ARG A 1 187 ? 30.789 -10.251 -26.519 1.00 46.22 187 ARG A O 1
ATOM 1473 N N . LEU A 1 188 ? 31.856 -8.350 -27.019 1.00 47.38 188 LEU A N 1
ATOM 1474 C CA . LEU A 1 188 ? 31.158 -7.514 -26.028 1.00 47.38 188 LEU A CA 1
ATOM 1475 C C . LEU A 1 188 ? 29.656 -7.340 -26.316 1.00 47.38 188 LEU A C 1
ATOM 1477 O O . LEU A 1 188 ? 28.883 -7.152 -25.384 1.00 47.38 188 LEU A O 1
ATOM 1481 N N . LEU A 1 189 ? 29.229 -7.413 -27.581 1.00 46.22 189 LEU A N 1
ATOM 1482 C CA . LEU A 1 189 ? 27.808 -7.419 -27.960 1.00 46.22 189 LEU A CA 1
ATOM 1483 C C . LEU A 1 189 ? 27.139 -8.767 -27.647 1.00 46.22 189 LEU A C 1
ATOM 1485 O O . LEU A 1 189 ? 25.999 -8.793 -27.189 1.00 46.22 189 LEU A O 1
ATOM 1489 N N . GLU A 1 190 ? 27.859 -9.872 -27.852 1.00 44.47 190 GLU A N 1
ATOM 1490 C CA . GLU A 1 190 ? 27.423 -11.219 -27.457 1.00 44.47 190 GLU A CA 1
ATOM 1491 C C . GLU A 1 190 ? 27.378 -11.365 -25.923 1.00 44.47 190 GLU A C 1
ATOM 1493 O O . GLU A 1 190 ? 26.399 -11.874 -25.382 1.00 44.47 190 GLU A O 1
ATOM 1498 N N . ASP A 1 191 ? 28.373 -10.818 -25.217 1.00 43.19 191 ASP A N 1
ATOM 1499 C CA . ASP A 1 191 ? 28.457 -10.776 -23.750 1.00 43.19 191 ASP A CA 1
ATOM 1500 C C . ASP A 1 191 ? 27.489 -9.743 -23.129 1.00 43.19 191 ASP A C 1
ATOM 1502 O O . ASP A 1 191 ? 27.077 -9.891 -21.983 1.00 43.19 191 ASP A O 1
ATOM 1506 N N . GLY A 1 192 ? 27.079 -8.704 -23.865 1.00 42.94 192 GLY A N 1
ATOM 1507 C CA . GLY A 1 192 ? 26.061 -7.737 -23.432 1.00 42.94 192 GLY A CA 1
ATOM 1508 C C . GLY A 1 192 ? 24.633 -8.287 -23.523 1.00 42.94 192 GLY A C 1
ATOM 1509 O O . GLY A 1 192 ? 23.792 -7.965 -22.684 1.00 42.94 192 GLY A O 1
ATOM 1510 N N . LEU A 1 193 ? 24.368 -9.165 -24.502 1.00 42.53 193 LEU A N 1
ATOM 1511 C CA . LEU A 1 193 ? 23.137 -9.966 -24.570 1.00 42.53 193 LEU A CA 1
ATOM 1512 C C . LEU A 1 193 ? 23.148 -11.130 -23.565 1.00 42.53 193 LEU A C 1
ATOM 1514 O O . LEU A 1 193 ? 22.096 -11.533 -23.074 1.00 42.53 193 LEU A O 1
ATOM 1518 N N . LEU A 1 194 ? 24.333 -11.654 -23.246 1.00 43.34 194 LEU A N 1
ATOM 1519 C CA . LEU A 1 194 ? 24.554 -12.743 -22.304 1.00 43.34 194 LEU A CA 1
ATOM 1520 C C . LEU A 1 194 ? 25.566 -12.319 -21.239 1.00 43.34 194 LEU A C 1
ATOM 1522 O O . LEU A 1 194 ? 26.675 -12.857 -21.190 1.00 43.34 194 LEU A O 1
ATOM 1526 N N . ILE A 1 195 ? 25.171 -11.444 -20.309 1.00 43.34 195 ILE A N 1
ATOM 1527 C CA . ILE A 1 195 ? 25.837 -11.439 -19.001 1.00 43.34 195 ILE A CA 1
ATOM 1528 C C . ILE A 1 195 ? 25.428 -12.759 -18.340 1.00 43.34 195 ILE A C 1
ATOM 1530 O O . ILE A 1 195 ? 24.432 -12.843 -17.622 1.00 43.34 195 ILE A O 1
ATOM 1534 N N . LYS A 1 196 ? 26.142 -13.828 -18.700 1.00 37.66 196 LYS A N 1
ATOM 1535 C CA . LYS A 1 196 ? 26.187 -15.070 -17.945 1.00 37.66 196 LYS A CA 1
ATOM 1536 C C . LYS A 1 196 ? 26.893 -14.731 -16.649 1.00 37.66 196 LYS A C 1
ATOM 1538 O O . LYS A 1 196 ? 28.040 -14.285 -16.685 1.00 37.66 196 LYS A O 1
ATOM 1543 N N . ASP A 1 197 ? 26.206 -14.961 -15.538 1.00 35.53 197 ASP A N 1
ATOM 1544 C CA . ASP A 1 197 ? 26.782 -14.914 -14.202 1.00 35.53 197 ASP A CA 1
ATOM 1545 C C . ASP A 1 197 ? 28.086 -15.721 -14.199 1.00 35.53 197 ASP A C 1
ATOM 1547 O O . ASP A 1 197 ? 28.087 -16.953 -14.289 1.00 35.53 197 ASP A O 1
ATOM 1551 N N . ARG A 1 198 ? 29.228 -15.028 -14.150 1.00 33.28 198 ARG A N 1
ATOM 1552 C CA . ARG A 1 198 ? 30.463 -15.677 -13.725 1.00 33.28 198 ARG A CA 1
ATOM 1553 C C . ARG A 1 198 ? 30.339 -15.876 -12.221 1.00 33.28 198 ARG A C 1
ATOM 1555 O O . ARG A 1 198 ? 30.002 -14.954 -11.490 1.00 33.28 198 ARG A O 1
ATOM 1562 N N . SER A 1 199 ? 30.566 -17.113 -11.797 1.00 28.77 199 SER A N 1
ATOM 1563 C CA . SER A 1 199 ? 30.522 -17.555 -10.406 1.00 28.77 199 SER A CA 1
ATOM 1564 C C . SER A 1 199 ? 31.340 -16.654 -9.467 1.00 28.77 199 SER A C 1
ATOM 1566 O O . SER A 1 199 ? 32.384 -16.150 -9.888 1.00 28.77 199 SER A O 1
ATOM 1568 N N . PRO A 1 200 ? 30.924 -16.518 -8.192 1.00 36.12 200 PRO A N 1
ATOM 1569 C CA . PRO A 1 200 ? 31.505 -15.594 -7.224 1.00 36.12 200 PRO A CA 1
ATOM 1570 C C . PRO A 1 200 ? 32.835 -16.136 -6.696 1.00 36.12 200 PRO A C 1
ATOM 1572 O O . PRO A 1 200 ? 32.917 -16.734 -5.627 1.00 36.12 200 PRO A O 1
ATOM 1575 N N . THR A 1 201 ? 33.892 -15.953 -7.468 1.00 37.53 201 THR A N 1
ATOM 1576 C CA . THR A 1 201 ? 35.266 -16.052 -6.988 1.00 37.53 201 THR A CA 1
ATOM 1577 C C . THR A 1 201 ? 36.056 -15.001 -7.739 1.00 37.53 201 THR A C 1
ATOM 1579 O O . THR A 1 201 ? 36.569 -15.313 -8.801 1.00 37.53 201 THR A O 1
ATOM 1582 N N . ASP A 1 202 ? 36.042 -13.758 -7.267 1.00 33.88 202 ASP A N 1
ATOM 1583 C CA . ASP A 1 202 ? 37.193 -12.852 -7.305 1.00 33.88 202 ASP A CA 1
ATOM 1584 C C . ASP A 1 202 ? 36.850 -11.588 -6.501 1.00 33.88 202 ASP A C 1
ATOM 1586 O O . ASP A 1 202 ? 35.757 -11.034 -6.569 1.00 33.88 202 ASP A O 1
ATOM 1590 N N . SER A 1 203 ? 37.782 -11.198 -5.641 1.00 37.03 203 SER A N 1
ATOM 1591 C CA . SER A 1 203 ? 37.627 -10.293 -4.501 1.00 37.03 203 SER A CA 1
ATOM 1592 C C . SER A 1 203 ? 37.592 -8.798 -4.859 1.00 37.03 203 SER A C 1
ATOM 1594 O O . SER A 1 203 ? 38.227 -7.999 -4.176 1.00 37.03 203 SER A O 1
ATOM 1596 N N . GLU A 1 204 ? 36.878 -8.408 -5.915 1.00 40.06 204 GLU A N 1
ATOM 1597 C CA . GLU A 1 204 ? 36.840 -7.015 -6.410 1.00 40.06 204 GLU A CA 1
ATOM 1598 C C . GLU A 1 204 ? 35.441 -6.359 -6.338 1.00 40.06 204 GLU A C 1
ATOM 1600 O O . GLU A 1 204 ? 35.205 -5.304 -6.926 1.00 40.06 204 GLU A O 1
ATOM 1605 N N . ASP A 1 205 ? 34.508 -6.946 -5.578 1.00 41.28 205 ASP A N 1
ATOM 1606 C CA . ASP A 1 205 ? 33.112 -6.480 -5.479 1.00 41.28 205 ASP A CA 1
ATOM 1607 C C . ASP A 1 205 ? 32.890 -5.231 -4.598 1.00 41.28 205 ASP A C 1
ATOM 1609 O O . ASP A 1 205 ? 31.811 -4.638 -4.647 1.00 41.28 205 ASP A O 1
ATOM 1613 N N . SER A 1 206 ? 33.875 -4.766 -3.814 1.00 35.97 206 SER A N 1
ATOM 1614 C CA . SER A 1 206 ? 33.658 -3.597 -2.937 1.00 35.97 206 SER A CA 1
ATOM 1615 C C . SER A 1 206 ? 33.535 -2.277 -3.696 1.00 35.97 206 SER A C 1
ATOM 1617 O O . SER A 1 206 ? 32.799 -1.388 -3.267 1.00 35.97 206 SER A O 1
ATOM 1619 N N . ASP A 1 207 ? 34.214 -2.154 -4.836 1.00 32.44 207 ASP A N 1
ATOM 1620 C CA . ASP A 1 207 ? 34.369 -0.863 -5.513 1.00 32.44 207 ASP A CA 1
ATOM 1621 C C . ASP A 1 207 ? 33.253 -0.605 -6.542 1.00 32.44 207 ASP A C 1
ATOM 1623 O O . ASP A 1 207 ? 32.974 0.543 -6.889 1.00 32.44 207 ASP A O 1
ATOM 1627 N N . ARG A 1 208 ? 32.541 -1.651 -6.992 1.00 37.50 208 ARG A N 1
ATOM 1628 C CA . ARG A 1 208 ? 31.420 -1.529 -7.946 1.00 37.50 208 ARG A CA 1
ATOM 1629 C C . ARG A 1 208 ? 30.097 -1.153 -7.279 1.00 37.50 208 ARG A C 1
ATOM 1631 O O . ARG A 1 208 ? 29.333 -0.375 -7.850 1.00 37.50 208 ARG A O 1
ATOM 1638 N N . ILE A 1 209 ? 29.869 -1.609 -6.045 1.00 36.47 209 ILE A N 1
ATOM 1639 C CA . ILE A 1 209 ? 28.678 -1.265 -5.246 1.00 36.47 209 ILE A CA 1
ATOM 1640 C C . ILE A 1 209 ? 28.644 0.244 -4.919 1.00 36.47 209 ILE A C 1
ATOM 1642 O O . ILE A 1 209 ? 27.575 0.852 -4.847 1.00 36.47 209 ILE A O 1
ATOM 1646 N N . GLN A 1 210 ? 29.807 0.898 -4.806 1.00 33.69 210 GLN A N 1
ATOM 1647 C CA . GLN A 1 210 ? 29.892 2.341 -4.547 1.00 33.69 210 GLN A CA 1
ATOM 1648 C C . GLN A 1 210 ? 29.490 3.221 -5.739 1.00 33.69 210 GLN A C 1
ATOM 1650 O O . GLN A 1 210 ? 29.020 4.340 -5.530 1.00 33.69 210 GLN A O 1
ATOM 1655 N N . ILE A 1 211 ? 29.617 2.736 -6.978 1.00 34.84 211 ILE A N 1
ATOM 1656 C CA . ILE A 1 211 ? 29.264 3.523 -8.171 1.00 34.84 211 ILE A CA 1
ATOM 1657 C C . ILE A 1 211 ? 27.738 3.558 -8.353 1.00 34.84 211 ILE A C 1
ATOM 1659 O O . ILE A 1 211 ? 27.183 4.630 -8.620 1.00 34.84 211 ILE A O 1
ATOM 1663 N N . ALA A 1 212 ? 27.052 2.436 -8.094 1.00 35.22 212 ALA A N 1
ATOM 1664 C CA . ALA A 1 212 ? 25.590 2.327 -8.147 1.00 35.22 212 ALA A CA 1
ATOM 1665 C C . ALA A 1 212 ? 24.888 3.219 -7.104 1.00 35.22 212 ALA A C 1
ATOM 1667 O O . ALA A 1 212 ? 23.862 3.829 -7.398 1.00 35.22 212 ALA A O 1
ATOM 1668 N N . SER A 1 213 ? 25.492 3.398 -5.923 1.00 35.31 213 SER A N 1
ATOM 1669 C CA . SER A 1 213 ? 24.988 4.294 -4.868 1.00 35.31 213 SER A CA 1
ATOM 1670 C C . SER A 1 213 ? 24.930 5.779 -5.274 1.00 35.31 213 SER A C 1
ATOM 1672 O O . SER A 1 213 ? 24.161 6.542 -4.687 1.00 35.31 213 SER A O 1
ATOM 1674 N N . SER A 1 214 ? 25.718 6.211 -6.268 1.00 32.94 214 SER A N 1
ATOM 1675 C CA . SER A 1 214 ? 25.801 7.625 -6.671 1.00 32.94 214 SER A CA 1
ATOM 1676 C C . SER A 1 214 ? 24.849 8.022 -7.807 1.00 32.94 214 SER A C 1
ATOM 1678 O O . SER A 1 214 ? 24.628 9.214 -8.036 1.00 32.94 214 SER A O 1
ATOM 1680 N N . CYS A 1 215 ? 24.246 7.053 -8.503 1.00 32.66 215 CYS A N 1
ATOM 1681 C CA . CYS A 1 215 ? 23.315 7.329 -9.592 1.00 32.66 215 CYS A CA 1
ATOM 1682 C C . CYS A 1 215 ? 21.911 7.602 -9.045 1.00 32.66 215 CYS A C 1
ATOM 1684 O O . CYS A 1 215 ? 21.052 6.725 -8.994 1.00 32.66 215 CYS A O 1
ATOM 1686 N N . GLN A 1 216 ? 21.657 8.859 -8.677 1.00 33.31 216 GLN A N 1
ATOM 1687 C CA . GLN A 1 216 ? 20.303 9.375 -8.470 1.00 33.31 216 GLN A CA 1
ATOM 1688 C C . GLN A 1 216 ? 19.548 9.407 -9.808 1.00 33.31 216 GLN A C 1
ATOM 1690 O O . GLN A 1 216 ? 19.405 10.454 -10.441 1.00 33.31 216 GLN A O 1
ATOM 1695 N N . SER A 1 217 ? 19.066 8.250 -10.265 1.00 36.28 217 SER A N 1
ATOM 1696 C CA . SER A 1 217 ? 18.083 8.215 -11.342 1.00 36.28 217 SER A CA 1
ATOM 1697 C C . SER A 1 217 ? 16.743 8.682 -10.775 1.00 36.28 217 SER A C 1
ATOM 1699 O O . SER A 1 217 ? 16.173 8.104 -9.852 1.00 36.28 217 SER A O 1
ATOM 1701 N N . THR A 1 218 ? 16.264 9.819 -11.270 1.00 29.06 218 THR A N 1
ATOM 1702 C CA . THR A 1 218 ? 14.943 10.334 -10.921 1.00 29.06 218 THR A CA 1
ATOM 1703 C C . THR A 1 218 ? 13.915 9.507 -11.681 1.00 29.06 218 THR A C 1
ATOM 1705 O O . THR A 1 218 ? 13.739 9.670 -12.888 1.00 29.06 218 THR A O 1
ATOM 1708 N N . THR A 1 219 ? 13.238 8.595 -10.981 1.00 32.06 219 THR A N 1
ATOM 1709 C CA . THR A 1 219 ? 12.143 7.800 -11.545 1.00 32.06 219 THR A CA 1
ATOM 1710 C C . THR A 1 219 ? 11.038 8.738 -12.021 1.00 32.06 219 THR A C 1
ATOM 1712 O O . THR A 1 219 ? 10.277 9.297 -11.228 1.00 32.06 219 THR A O 1
ATOM 1715 N N . ALA A 1 220 ? 10.947 8.945 -13.334 1.00 30.36 220 ALA A N 1
ATOM 1716 C CA . ALA A 1 220 ? 9.856 9.705 -13.920 1.00 30.36 220 ALA A CA 1
ATOM 1717 C C . ALA A 1 220 ? 8.539 8.977 -13.616 1.00 30.36 220 ALA A C 1
ATOM 1719 O O . ALA A 1 220 ? 8.333 7.847 -14.058 1.00 30.36 220 ALA A O 1
ATOM 1720 N N . LYS A 1 221 ? 7.638 9.626 -12.869 1.00 27.59 221 LYS A N 1
ATOM 1721 C CA . LYS A 1 221 ? 6.285 9.123 -12.609 1.00 27.59 221 LYS A CA 1
ATOM 1722 C C . LYS A 1 221 ? 5.553 8.967 -13.944 1.00 27.59 221 LYS A C 1
ATOM 1724 O O . LYS A 1 221 ? 5.064 9.946 -14.503 1.00 27.59 221 LYS A O 1
ATOM 1729 N N . ARG A 1 222 ? 5.493 7.743 -14.470 1.00 36.19 222 ARG A N 1
ATOM 1730 C CA . ARG A 1 222 ? 4.702 7.404 -15.656 1.00 36.19 222 ARG A CA 1
ATOM 1731 C C . ARG A 1 222 ? 3.401 6.765 -15.198 1.00 36.19 222 ARG A C 1
ATOM 1733 O O . ARG A 1 222 ? 3.384 5.660 -14.672 1.00 36.19 222 ARG A O 1
ATOM 1740 N N . GLU A 1 223 ? 2.315 7.505 -15.365 1.00 34.03 223 GLU A N 1
ATOM 1741 C CA . GLU A 1 223 ? 0.959 7.021 -15.132 1.00 34.03 223 GLU A CA 1
ATOM 1742 C C . GLU A 1 223 ? 0.465 6.360 -16.423 1.00 34.03 223 GLU A C 1
ATOM 1744 O O . GLU A 1 223 ? 0.341 7.018 -17.455 1.00 34.03 223 GLU A O 1
ATOM 1749 N N . TRP A 1 224 ? 0.198 5.056 -16.380 1.00 29.28 224 TRP A N 1
ATOM 1750 C CA . TRP A 1 224 ? -0.478 4.368 -17.475 1.00 29.28 224 TRP A CA 1
ATOM 1751 C C . TRP A 1 224 ? -1.980 4.598 -17.342 1.00 29.28 224 TRP A C 1
ATOM 1753 O O . TRP A 1 224 ? -2.637 4.009 -16.486 1.00 29.28 224 TRP A O 1
ATOM 1763 N N . ARG A 1 225 ? -2.533 5.461 -18.196 1.00 30.11 225 ARG A N 1
ATOM 1764 C CA . ARG A 1 225 ? -3.977 5.519 -18.427 1.00 30.11 225 ARG A CA 1
ATOM 1765 C C . ARG A 1 225 ? -4.285 4.647 -19.633 1.00 30.11 225 ARG A C 1
ATOM 1767 O O . ARG A 1 225 ? -3.736 4.874 -20.705 1.00 30.11 225 ARG A O 1
ATOM 1774 N N . LEU A 1 226 ? -5.149 3.653 -19.455 1.00 29.80 226 LEU A N 1
ATOM 1775 C CA . LEU A 1 226 ? -5.756 2.929 -20.570 1.00 29.80 226 LEU A CA 1
ATOM 1776 C C . LEU A 1 226 ? -6.513 3.939 -21.445 1.00 29.80 226 LEU A C 1
ATOM 1778 O O . LEU A 1 226 ? -7.581 4.421 -21.060 1.00 29.80 226 LEU A O 1
ATOM 1782 N N . GLU A 1 227 ? -5.963 4.275 -22.613 1.00 32.84 227 GLU A N 1
ATOM 1783 C CA . GLU A 1 227 ? -6.735 4.944 -23.654 1.00 32.84 227 GLU A CA 1
ATOM 1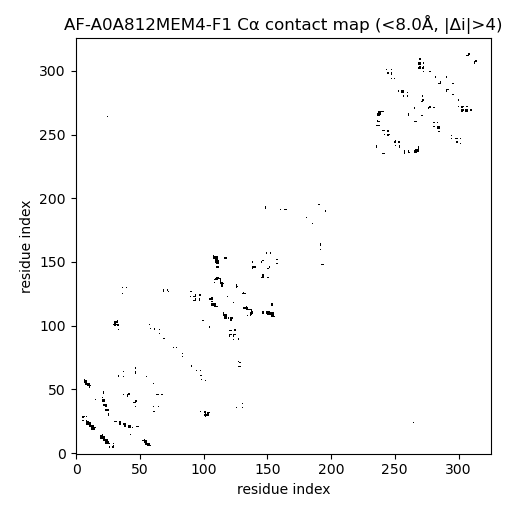784 C C . GLU A 1 227 ? -7.797 3.962 -24.152 1.00 32.84 227 GLU A C 1
ATOM 1786 O O . GLU A 1 227 ? -7.485 2.919 -24.723 1.00 32.84 227 GLU A O 1
ATOM 1791 N N . GLY A 1 228 ? -9.064 4.274 -23.874 1.00 37.78 228 GLY A N 1
ATOM 1792 C CA . GLY A 1 228 ? -10.194 3.430 -24.259 1.00 37.78 228 GLY A CA 1
ATOM 1793 C C . GLY A 1 228 ? -10.798 2.587 -23.137 1.00 37.78 228 GLY A C 1
ATOM 1794 O O . GLY A 1 228 ? -11.352 1.525 -23.416 1.00 37.78 228 GLY A O 1
ATOM 1795 N N . SER A 1 229 ? -10.769 3.058 -21.882 1.00 29.02 229 SER A N 1
ATOM 1796 C CA . SER A 1 229 ? -11.768 2.598 -20.906 1.00 29.02 229 SER A CA 1
ATOM 1797 C C . SER A 1 229 ? -13.164 2.754 -21.529 1.00 29.02 229 SER A C 1
ATOM 1799 O O . SER A 1 229 ? -13.446 3.828 -22.079 1.00 29.02 229 SER A O 1
ATOM 1801 N N . PRO A 1 230 ? -14.045 1.734 -21.488 1.00 32.38 230 PRO A N 1
ATOM 1802 C CA . PRO A 1 230 ? -15.426 1.939 -21.884 1.00 32.38 230 PRO A CA 1
ATOM 1803 C C . PRO A 1 230 ? -15.941 3.103 -21.045 1.00 32.38 230 PRO A C 1
ATOM 1805 O O . PRO A 1 230 ? -15.746 3.125 -19.830 1.00 32.38 230 PRO A O 1
ATOM 1808 N N . THR A 1 231 ? -16.551 4.095 -21.687 1.00 36.06 231 THR A N 1
ATOM 1809 C CA . THR A 1 231 ? -17.261 5.167 -20.994 1.00 36.06 231 THR A CA 1
ATOM 1810 C C . THR A 1 231 ? -18.416 4.536 -20.219 1.00 36.06 231 THR A C 1
ATOM 1812 O O . THR A 1 231 ? -19.550 4.501 -20.691 1.00 36.06 231 THR A O 1
ATOM 1815 N N . PHE A 1 232 ? -18.121 3.987 -19.040 1.00 35.50 232 PHE A N 1
ATOM 1816 C CA . PHE A 1 232 ? -19.087 3.776 -17.979 1.00 35.50 232 PHE A CA 1
ATOM 1817 C C . PHE A 1 232 ? -19.567 5.182 -17.640 1.00 35.50 232 PHE A C 1
ATOM 1819 O O . PHE A 1 232 ? -18.846 5.972 -17.035 1.00 35.50 232 PHE A O 1
ATOM 1826 N N . GLY A 1 233 ? -20.705 5.545 -18.233 1.00 36.97 233 GLY A N 1
ATOM 1827 C CA . GLY A 1 233 ? -21.183 6.918 -18.279 1.00 36.97 233 GLY A CA 1
ATOM 1828 C C . GLY A 1 233 ? -21.256 7.516 -16.887 1.00 36.97 233 GLY A C 1
ATOM 1829 O O . GLY A 1 233 ? -21.802 6.865 -16.007 1.00 36.97 233 GLY A O 1
ATOM 1830 N N . THR A 1 234 ? -20.693 8.719 -16.721 1.00 48.72 234 THR A N 1
ATOM 1831 C CA . THR A 1 234 ? -21.025 9.695 -15.662 1.00 48.72 234 THR A CA 1
ATOM 1832 C C . THR A 1 234 ? -21.448 9.064 -14.330 1.00 48.72 234 THR A C 1
ATOM 1834 O O . THR A 1 234 ? -22.505 9.394 -13.792 1.00 48.72 234 THR A O 1
ATOM 1837 N N . ALA A 1 235 ? -20.685 8.082 -13.846 1.00 56.22 235 ALA A N 1
ATOM 1838 C CA . ALA A 1 235 ? -21.011 7.396 -12.613 1.00 56.22 235 ALA A CA 1
ATOM 1839 C C . ALA A 1 235 ? -20.561 8.317 -11.489 1.00 56.22 235 ALA A C 1
ATOM 1841 O O . ALA A 1 235 ? -19.373 8.428 -11.199 1.00 56.22 235 ALA A O 1
ATOM 1842 N N . GLU A 1 236 ? -21.525 9.036 -10.933 1.00 68.06 236 GLU A N 1
ATOM 1843 C CA . GLU A 1 236 ? -21.321 9.905 -9.791 1.00 68.06 236 GLU A CA 1
ATOM 1844 C C . GLU A 1 236 ? -20.637 9.142 -8.643 1.00 68.06 236 GLU A C 1
ATOM 1846 O O . GLU A 1 236 ? -21.085 8.062 -8.251 1.00 68.06 236 GLU A O 1
ATOM 1851 N N . THR A 1 237 ? -19.570 9.718 -8.083 1.00 73.06 237 THR A N 1
ATOM 1852 C CA . THR A 1 237 ? -18.755 9.129 -7.000 1.00 73.06 237 THR A CA 1
ATOM 1853 C C . THR A 1 237 ? -19.581 8.776 -5.767 1.00 73.06 237 THR A C 1
ATOM 1855 O O . THR A 1 237 ? -19.324 7.773 -5.105 1.00 73.06 237 THR A O 1
ATOM 1858 N N . VAL A 1 238 ? -20.596 9.591 -5.479 1.00 83.06 238 VAL A N 1
ATOM 1859 C CA . VAL A 1 238 ? -21.584 9.362 -4.426 1.00 83.06 238 VAL A CA 1
ATOM 1860 C C . VAL A 1 238 ? -22.968 9.337 -5.070 1.00 83.06 238 VAL A C 1
ATOM 1862 O O . VAL A 1 238 ? -23.510 10.403 -5.353 1.00 83.06 238 VAL A O 1
ATOM 1865 N N . PRO A 1 239 ? -23.579 8.161 -5.282 1.00 84.44 239 PRO A N 1
ATOM 1866 C CA . PRO A 1 239 ? -24.871 8.076 -5.951 1.00 84.44 239 PRO A CA 1
ATOM 1867 C C . PRO A 1 239 ? -25.946 8.962 -5.299 1.00 84.44 239 PRO A C 1
ATOM 1869 O O . PRO A 1 239 ? -26.272 8.806 -4.120 1.00 84.44 239 PRO A O 1
ATOM 1872 N N . GLY A 1 240 ? -26.526 9.876 -6.082 1.00 84.81 240 GLY A N 1
ATOM 1873 C CA . GLY A 1 240 ? -27.621 10.754 -5.663 1.00 84.81 240 GLY A CA 1
ATOM 1874 C C . GLY A 1 240 ? -27.182 12.128 -5.149 1.00 84.81 240 GLY A C 1
ATOM 1875 O O . GLY A 1 240 ? -28.046 12.932 -4.786 1.00 84.81 240 GLY A O 1
ATOM 1876 N N . LEU A 1 241 ? -25.882 12.431 -5.138 1.00 87.81 241 LEU A N 1
ATOM 1877 C CA . LEU A 1 241 ? -25.349 13.732 -4.724 1.00 87.81 241 LEU A CA 1
ATOM 1878 C C . LEU A 1 241 ? -25.787 14.866 -5.669 1.00 87.81 241 LEU A C 1
ATOM 1880 O O . LEU A 1 241 ? -26.177 15.929 -5.193 1.00 87.81 241 LEU A O 1
ATOM 1884 N N . SER A 1 242 ? -25.884 14.622 -6.968 1.00 87.12 242 SER A N 1
ATOM 1885 C CA . SER A 1 242 ? -26.245 15.578 -8.010 1.00 87.12 242 SER A CA 1
ATOM 1886 C C . SER A 1 242 ? -27.727 15.907 -7.913 1.00 87.12 242 SER A C 1
ATOM 1888 O O . SER A 1 242 ? -28.131 17.074 -7.865 1.00 87.12 242 SER A O 1
ATOM 1890 N N . SER A 1 243 ? -28.550 14.870 -7.720 1.00 86.94 243 SER A N 1
ATOM 1891 C CA . SER A 1 243 ? -29.973 15.028 -7.417 1.00 86.94 243 SER A CA 1
ATOM 1892 C C . SER A 1 243 ? -30.187 15.811 -6.118 1.00 86.94 243 SER A C 1
ATOM 1894 O O . SER A 1 243 ? -31.081 16.659 -6.055 1.00 86.94 243 SER A O 1
ATOM 1896 N N . LEU A 1 244 ? -29.382 15.556 -5.081 1.00 90.75 244 LEU A N 1
ATOM 1897 C CA . LEU A 1 244 ? -29.474 16.270 -3.810 1.00 90.75 244 LEU A CA 1
ATOM 1898 C C . LEU A 1 244 ? -29.089 17.741 -3.976 1.00 90.75 244 LEU A C 1
ATOM 1900 O O . LEU A 1 244 ? -29.861 18.607 -3.566 1.00 90.75 244 LEU A O 1
ATOM 1904 N N . LEU A 1 245 ? -27.958 18.033 -4.622 1.00 90.06 245 LEU A N 1
ATOM 1905 C CA . LEU A 1 245 ? -27.497 19.393 -4.903 1.00 90.06 245 LEU A CA 1
ATOM 1906 C C . LEU A 1 245 ? -28.513 20.163 -5.746 1.00 90.06 245 LEU A C 1
ATOM 1908 O O . LEU A 1 245 ? -28.822 21.311 -5.427 1.00 90.06 245 LEU A O 1
ATOM 1912 N N . SER A 1 246 ? -29.101 19.526 -6.757 1.00 90.81 246 SER A N 1
ATOM 1913 C CA . SER A 1 246 ? -30.176 20.116 -7.554 1.00 90.81 246 SER A CA 1
ATOM 1914 C C . SER A 1 246 ? -31.393 20.473 -6.700 1.00 90.81 246 SER A C 1
ATOM 1916 O O . SER A 1 246 ? -31.879 21.604 -6.762 1.00 90.81 246 SER A O 1
ATOM 1918 N N . SER A 1 247 ? -31.817 19.576 -5.804 1.00 90.12 247 SER A N 1
ATOM 1919 C CA . SER A 1 247 ? -32.972 19.811 -4.925 1.00 90.12 247 SER A CA 1
ATOM 1920 C C . SER A 1 247 ? -32.802 20.997 -3.962 1.00 90.12 247 SER A C 1
ATOM 1922 O O . SER A 1 247 ? -33.791 21.604 -3.550 1.00 90.12 247 SER A O 1
ATOM 1924 N N . VAL A 1 248 ? -31.559 21.362 -3.620 1.00 91.25 248 VAL A N 1
ATOM 1925 C CA . VAL A 1 248 ? -31.241 22.504 -2.739 1.00 91.25 248 VAL A CA 1
ATOM 1926 C C . VAL A 1 248 ? -30.775 23.758 -3.492 1.00 91.25 248 VAL A C 1
ATOM 1928 O O . VAL A 1 248 ? -30.420 24.760 -2.856 1.00 91.25 248 VAL A O 1
ATOM 1931 N N . GLY A 1 249 ? -30.804 23.724 -4.830 1.00 88.00 249 GLY A N 1
ATOM 1932 C CA . GLY A 1 249 ? -30.401 24.832 -5.699 1.00 88.00 249 GLY A CA 1
ATOM 1933 C C . GLY A 1 249 ? -28.888 25.057 -5.752 1.00 88.00 249 GLY A C 1
ATOM 1934 O O . GLY A 1 249 ? -28.448 26.198 -5.848 1.00 88.00 249 GLY A O 1
ATOM 1935 N N . LEU A 1 250 ? -28.098 23.987 -5.636 1.00 89.00 250 LEU A N 1
ATOM 1936 C CA . LEU A 1 250 ? -26.631 23.993 -5.614 1.00 89.00 250 LEU A CA 1
ATOM 1937 C C . LEU A 1 250 ? -26.004 23.205 -6.775 1.00 89.00 250 LEU A C 1
ATOM 1939 O O . LEU A 1 250 ? -24.842 22.822 -6.686 1.00 89.00 250 LEU A O 1
ATOM 1943 N N . SER A 1 251 ? -26.723 22.995 -7.884 1.00 87.94 251 SER A N 1
ATOM 1944 C CA . SER A 1 251 ? -26.190 22.303 -9.074 1.00 87.94 251 SER A CA 1
ATOM 1945 C C . SER A 1 251 ? -24.882 22.907 -9.605 1.00 87.94 251 SER A C 1
ATOM 1947 O O . SER A 1 251 ? -24.027 22.184 -10.093 1.00 87.94 251 SER A O 1
ATOM 1949 N N . SER A 1 252 ? -24.660 24.219 -9.453 1.00 88.75 252 SER A N 1
ATOM 1950 C CA . SER A 1 252 ? -23.403 24.874 -9.858 1.00 88.75 252 SER A CA 1
ATOM 1951 C C . SER A 1 252 ? -22.169 24.416 -9.069 1.00 88.75 252 SER A C 1
ATOM 1953 O O . SER A 1 252 ? -21.042 24.719 -9.459 1.00 88.75 252 SER A O 1
ATOM 1955 N N . TYR A 1 253 ? -22.368 23.722 -7.947 1.00 88.19 253 TYR A N 1
ATOM 1956 C CA . TYR A 1 253 ? -21.312 23.240 -7.062 1.00 88.19 253 TYR A CA 1
ATOM 1957 C C . TYR A 1 253 ? -20.978 21.755 -7.265 1.00 88.19 253 TYR A C 1
ATOM 1959 O O . TYR A 1 253 ? -20.078 21.262 -6.594 1.00 88.19 253 TYR A O 1
ATOM 1967 N N . GLU A 1 254 ? -21.634 21.061 -8.199 1.00 87.19 254 GLU A N 1
ATOM 1968 C CA . GLU A 1 254 ? -21.476 19.619 -8.455 1.00 87.19 254 GLU A CA 1
ATOM 1969 C C . GLU A 1 254 ? -20.011 19.208 -8.644 1.00 87.19 254 GLU A C 1
ATOM 1971 O O . GLU A 1 254 ? -19.499 18.400 -7.879 1.00 87.19 254 GLU A O 1
ATOM 1976 N N . THR A 1 255 ? -19.270 19.880 -9.528 1.00 85.44 255 THR A N 1
ATOM 1977 C CA . THR A 1 255 ? -17.841 19.585 -9.741 1.00 85.44 255 THR A CA 1
ATOM 1978 C C . THR A 1 255 ? -16.991 19.775 -8.479 1.00 85.44 255 THR A C 1
ATOM 1980 O O . THR A 1 255 ? -16.017 19.061 -8.268 1.00 85.44 255 THR A O 1
ATOM 1983 N N . ALA A 1 256 ? -17.314 20.768 -7.641 1.00 85.88 256 ALA A N 1
ATOM 1984 C CA . ALA A 1 256 ? -16.583 20.993 -6.391 1.00 85.88 256 ALA A CA 1
ATOM 1985 C C . ALA A 1 256 ? -16.944 19.934 -5.338 1.00 85.88 256 ALA A C 1
ATOM 1987 O O . ALA A 1 256 ? -16.075 19.485 -4.594 1.00 85.88 256 ALA A O 1
ATOM 1988 N N . ALA A 1 257 ? -18.208 19.514 -5.312 1.00 88.25 257 ALA A N 1
ATOM 1989 C CA . ALA A 1 257 ? -18.691 18.466 -4.434 1.00 88.25 257 ALA A CA 1
ATOM 1990 C C . ALA A 1 257 ? -18.093 17.101 -4.794 1.00 88.25 257 ALA A C 1
ATOM 1992 O O . ALA A 1 257 ? -17.610 16.405 -3.905 1.00 88.25 257 ALA A O 1
ATOM 1993 N N . GLU A 1 258 ? -18.053 16.747 -6.080 1.00 86.81 258 GLU A N 1
ATOM 1994 C CA . GLU A 1 258 ? -17.413 15.522 -6.568 1.00 86.81 258 GLU A CA 1
ATOM 1995 C C . GLU A 1 258 ? -15.913 15.512 -6.270 1.00 86.81 258 GLU A C 1
ATOM 1997 O O . GLU A 1 258 ? -15.390 14.512 -5.779 1.00 86.81 258 GLU A O 1
ATOM 2002 N N . ALA A 1 259 ? -15.221 16.635 -6.494 1.00 83.12 259 ALA A N 1
ATOM 2003 C CA . ALA A 1 259 ? -13.800 16.758 -6.178 1.00 83.12 259 ALA A CA 1
ATOM 2004 C C . ALA A 1 259 ? -13.526 16.532 -4.683 1.00 83.12 259 ALA A C 1
ATOM 2006 O O . ALA A 1 259 ? -12.597 15.803 -4.332 1.00 83.12 259 ALA A O 1
ATOM 2007 N N . TRP A 1 260 ? -14.360 17.099 -3.805 1.00 88.19 260 TRP A N 1
ATOM 2008 C CA . TRP A 1 260 ? -14.256 16.860 -2.368 1.00 88.19 260 TRP A CA 1
ATOM 2009 C C . TRP A 1 260 ? -14.560 15.401 -2.011 1.00 88.19 260 TRP A C 1
ATOM 2011 O O . TRP A 1 260 ? -13.812 14.802 -1.244 1.00 88.19 260 TRP A O 1
ATOM 2021 N N . CYS A 1 261 ? -15.599 14.794 -2.600 1.00 86.12 261 CYS A N 1
ATOM 2022 C CA . CYS A 1 261 ? -15.934 13.388 -2.351 1.00 86.12 261 CYS A CA 1
ATOM 2023 C C . CYS A 1 261 ? -14.790 12.458 -2.761 1.00 86.12 261 CYS A C 1
ATOM 2025 O O . CYS A 1 261 ? -14.449 11.548 -2.012 1.00 86.12 261 CYS A O 1
ATOM 2027 N N . HIS A 1 262 ? -14.146 12.722 -3.898 1.00 77.94 262 HIS A N 1
ATOM 2028 C CA . HIS A 1 262 ? -12.954 11.995 -4.320 1.00 77.94 262 HIS A CA 1
ATOM 2029 C C . HIS A 1 262 ? -11.784 12.177 -3.357 1.00 77.94 262 HIS A C 1
ATOM 2031 O O . HIS A 1 262 ? -11.161 11.193 -2.966 1.00 77.94 262 HIS A O 1
ATOM 2037 N N . GLN A 1 263 ? -11.488 13.417 -2.966 1.00 76.19 263 GLN A N 1
ATOM 2038 C CA . GLN A 1 263 ? -10.368 13.717 -2.076 1.00 76.19 263 GLN A CA 1
ATOM 2039 C C . GLN A 1 263 ? -10.556 13.099 -0.686 1.00 76.19 263 GLN A C 1
ATOM 2041 O O . GLN A 1 263 ? -9.602 12.601 -0.097 1.00 76.19 263 GLN A O 1
ATOM 2046 N N . MET A 1 264 ? -11.786 13.116 -0.177 1.00 78.06 264 MET A N 1
ATOM 2047 C CA . MET A 1 264 ? -12.129 12.626 1.156 1.00 78.06 264 MET A CA 1
ATOM 2048 C C . MET A 1 264 ? -12.593 11.165 1.158 1.00 78.06 264 MET A C 1
ATOM 2050 O O . MET A 1 264 ? -12.937 10.640 2.217 1.00 78.06 264 MET A O 1
ATOM 2054 N N . GLY A 1 265 ? -12.618 10.503 -0.004 1.00 76.31 265 GLY A N 1
ATOM 2055 C CA . GLY A 1 265 ? -13.053 9.114 -0.153 1.00 76.31 265 GLY A CA 1
ATOM 2056 C C . GLY A 1 265 ? -14.512 8.872 0.248 1.00 76.31 265 GLY A C 1
ATOM 2057 O O . GLY A 1 265 ? -14.841 7.777 0.715 1.00 76.31 265 GLY A O 1
ATOM 2058 N N . ALA A 1 266 ? -15.373 9.884 0.115 1.00 83.75 266 ALA A N 1
ATOM 2059 C CA . ALA A 1 266 ? -16.792 9.767 0.422 1.00 83.75 266 ALA A CA 1
ATOM 2060 C C . ALA A 1 266 ? -17.487 8.909 -0.642 1.00 83.75 266 ALA A C 1
ATOM 2062 O O . ALA A 1 266 ? -17.343 9.171 -1.835 1.00 83.75 266 ALA A O 1
ATOM 2063 N N . ALA A 1 267 ? -18.238 7.894 -0.209 1.00 81.56 267 ALA A N 1
ATOM 2064 C CA . ALA A 1 267 ? -18.952 6.975 -1.105 1.00 81.56 267 ALA A CA 1
ATOM 2065 C C . ALA A 1 267 ? -20.482 7.016 -0.934 1.00 81.56 267 ALA A C 1
ATOM 2067 O O . ALA A 1 267 ? -21.218 6.570 -1.813 1.00 81.56 267 ALA A O 1
ATOM 2068 N N . HIS A 1 268 ? -20.978 7.578 0.175 1.00 83.56 268 HIS A N 1
ATOM 2069 C CA . HIS A 1 268 ? -22.406 7.638 0.492 1.00 83.56 268 HIS A CA 1
ATOM 2070 C C . HIS A 1 268 ? -22.827 9.034 0.963 1.00 83.56 268 HIS A C 1
ATOM 2072 O O . HIS A 1 268 ? -22.078 9.728 1.649 1.00 83.56 268 HIS A O 1
ATOM 2078 N N . LEU A 1 269 ? -24.077 9.419 0.677 1.00 84.94 269 LEU A N 1
ATOM 2079 C CA . LEU A 1 269 ? -24.668 10.676 1.165 1.00 84.94 269 LEU A CA 1
ATOM 2080 C C . LEU A 1 269 ? -24.701 10.782 2.693 1.00 84.94 269 LEU A C 1
ATOM 2082 O O . LEU A 1 269 ? -24.709 11.881 3.240 1.00 84.94 269 LEU A O 1
ATOM 2086 N N . THR A 1 270 ? -24.724 9.645 3.385 1.00 84.44 270 THR A N 1
ATOM 2087 C CA . THR A 1 270 ? -24.681 9.584 4.847 1.00 84.44 270 THR A CA 1
ATOM 2088 C C . THR A 1 270 ? -23.315 9.974 5.400 1.00 84.44 270 THR A C 1
ATOM 2090 O O . THR A 1 270 ? -23.270 10.660 6.414 1.00 84.44 270 THR A O 1
ATOM 2093 N N . GLU A 1 271 ? -22.223 9.634 4.705 1.00 83.06 271 GLU A N 1
ATOM 2094 C CA . GLU A 1 271 ? -20.857 10.022 5.094 1.00 83.06 271 GLU A CA 1
ATOM 2095 C C . GLU A 1 271 ? -20.715 11.554 5.051 1.00 83.06 271 GLU A C 1
ATOM 2097 O O . GLU A 1 271 ? -20.153 12.165 5.952 1.00 83.06 271 GLU A O 1
ATOM 2102 N N . LEU A 1 272 ? -21.322 12.215 4.062 1.00 86.06 272 LEU A N 1
ATOM 2103 C CA . LEU A 1 272 ? -21.361 13.682 3.963 1.00 86.06 272 LEU A CA 1
ATOM 2104 C C . LEU A 1 272 ? -22.143 14.360 5.107 1.00 86.06 272 LEU A C 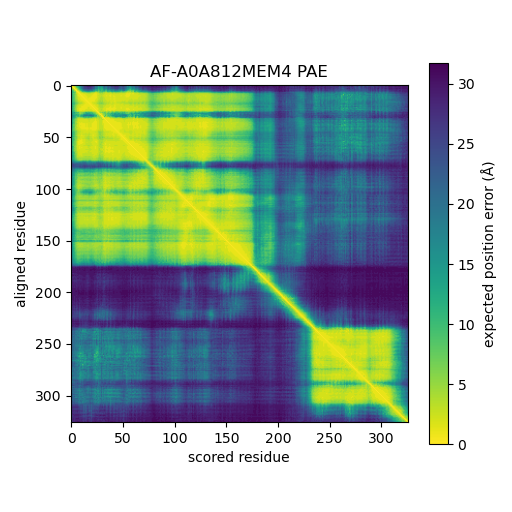1
ATOM 2106 O O . LEU A 1 272 ? -21.965 15.554 5.347 1.00 86.06 272 LEU A O 1
ATOM 2110 N N . ALA A 1 273 ? -23.031 13.627 5.786 1.00 84.19 273 ALA A N 1
ATOM 2111 C CA . ALA A 1 273 ? -23.852 14.142 6.880 1.00 84.19 273 ALA A CA 1
ATOM 2112 C C . ALA A 1 273 ? -23.173 14.052 8.261 1.00 84.19 273 ALA A C 1
ATOM 2114 O O . ALA A 1 273 ? -23.693 14.641 9.213 1.00 84.19 273 ALA A O 1
ATOM 2115 N N . GLU A 1 274 ? -22.047 13.338 8.373 1.00 82.12 274 GLU A N 1
ATOM 2116 C CA . GLU A 1 274 ? -21.229 13.260 9.591 1.00 82.12 274 GLU A CA 1
ATOM 2117 C C . GLU A 1 274 ? -20.710 14.651 9.985 1.00 82.12 274 GLU A C 1
ATOM 2119 O O . GLU A 1 274 ? -20.367 15.452 9.115 1.00 82.12 274 GLU A O 1
ATOM 2124 N N . GLU A 1 275 ? -20.650 14.956 11.287 1.00 75.12 275 GLU A N 1
ATOM 2125 C CA . GLU A 1 275 ? -20.352 16.314 11.775 1.00 75.12 275 GLU A CA 1
ATOM 2126 C C . GLU A 1 275 ? -19.009 16.858 11.259 1.00 75.12 275 GLU A C 1
ATOM 2128 O O . GLU A 1 275 ? -18.957 17.999 10.786 1.00 75.12 275 GLU A O 1
ATOM 2133 N N . ASP A 1 276 ? -17.969 16.020 11.253 1.00 74.62 276 ASP A N 1
ATOM 2134 C CA . ASP A 1 276 ? -16.623 16.377 10.787 1.00 74.62 276 ASP A CA 1
ATOM 2135 C C . ASP A 1 276 ? -16.593 16.646 9.272 1.00 74.62 276 ASP A C 1
ATOM 2137 O O . ASP A 1 276 ? -16.008 17.623 8.792 1.00 74.62 276 ASP A O 1
ATOM 2141 N N . ASN A 1 277 ? -17.298 15.814 8.502 1.00 81.94 277 ASN A N 1
ATOM 2142 C CA . ASN A 1 277 ? -17.357 15.910 7.045 1.00 81.94 277 ASN A CA 1
ATOM 2143 C C . ASN A 1 277 ? -18.196 17.101 6.590 1.00 81.94 277 ASN A C 1
ATOM 2145 O O . ASN A 1 277 ? -17.834 17.789 5.641 1.00 81.94 277 ASN A O 1
ATOM 2149 N N . LEU A 1 278 ? -19.302 17.380 7.276 1.00 84.44 278 LEU A N 1
ATOM 2150 C CA . LEU A 1 278 ? -20.277 18.389 6.877 1.00 84.44 278 LEU A CA 1
ATOM 2151 C C . LEU A 1 278 ? -19.700 19.811 6.909 1.00 84.44 278 LEU A C 1
ATOM 2153 O O . LEU A 1 278 ? -20.044 20.648 6.067 1.00 84.44 278 LEU A O 1
ATOM 2157 N N . LYS A 1 279 ? -18.804 20.085 7.863 1.00 81.94 279 LYS A N 1
ATOM 2158 C CA . LYS A 1 279 ? -18.096 21.365 7.949 1.00 81.94 279 LYS A CA 1
ATOM 2159 C C . LYS A 1 279 ? -17.066 21.507 6.826 1.00 81.94 279 LYS A C 1
ATOM 2161 O O . LYS A 1 279 ? -17.142 22.475 6.072 1.00 81.94 279 LYS A O 1
ATOM 2166 N N . SER A 1 280 ? -16.177 20.522 6.675 1.00 84.38 280 SER A N 1
ATOM 2167 C CA . SER A 1 280 ? -15.147 20.503 5.623 1.00 84.38 280 SER A CA 1
ATOM 2168 C C . SER A 1 280 ? -15.760 20.555 4.218 1.00 84.38 280 SER A C 1
ATOM 2170 O O . SER A 1 280 ? -15.313 21.318 3.363 1.00 84.38 280 SER A O 1
ATOM 2172 N N . PHE A 1 281 ? -16.849 19.814 3.997 1.00 87.75 281 PHE A N 1
ATOM 2173 C CA . PHE A 1 281 ? -17.590 19.819 2.743 1.00 87.75 281 PHE A CA 1
ATOM 2174 C C . PHE A 1 281 ? -18.152 21.209 2.435 1.00 87.75 281 PHE A C 1
ATOM 2176 O O . PHE A 1 281 ? -17.939 21.731 1.345 1.00 87.75 281 PHE A O 1
ATOM 2183 N N . GLY A 1 282 ? -18.805 21.861 3.403 1.00 85.88 282 GLY A N 1
ATOM 2184 C CA . GLY A 1 282 ? -19.312 23.226 3.231 1.00 85.88 282 GLY A CA 1
ATOM 2185 C C . GLY A 1 282 ? -18.215 24.251 2.917 1.00 85.88 282 GLY A C 1
ATOM 2186 O O . GLY A 1 282 ? -18.393 25.087 2.031 1.00 85.88 282 GLY A O 1
ATOM 2187 N N . GLU A 1 283 ? -17.070 24.168 3.598 1.00 84.06 283 GLU A N 1
ATOM 2188 C CA . GLU A 1 283 ? -15.906 25.032 3.350 1.00 84.06 283 GLU A CA 1
ATOM 2189 C C . GLU A 1 283 ? -15.338 24.829 1.934 1.00 84.06 283 GLU A C 1
ATOM 2191 O O . GLU A 1 283 ? -15.060 25.803 1.226 1.00 84.06 283 GLU A O 1
ATOM 2196 N N . ALA A 1 284 ? -15.250 23.579 1.472 1.00 84.69 284 ALA A N 1
ATOM 2197 C CA . ALA A 1 284 ? -14.780 23.253 0.129 1.00 84.69 284 ALA A CA 1
ATOM 2198 C C . ALA A 1 284 ? -15.691 23.826 -0.967 1.00 84.69 284 ALA A C 1
ATOM 2200 O O . ALA A 1 284 ? -15.194 24.379 -1.951 1.00 84.69 284 ALA A O 1
ATOM 2201 N N . LEU A 1 285 ? -17.014 23.783 -0.782 1.00 85.69 285 LEU A N 1
ATOM 2202 C CA . LEU A 1 285 ? -17.961 24.413 -1.711 1.00 85.69 285 LEU A CA 1
ATOM 2203 C C . LEU A 1 285 ? -17.876 25.949 -1.665 1.00 85.69 285 LEU A C 1
ATOM 2205 O O . LEU A 1 285 ? -18.051 26.606 -2.692 1.00 85.69 285 LEU A O 1
ATOM 2209 N N . GLY A 1 286 ? -17.552 26.523 -0.501 1.00 80.56 286 GLY A N 1
ATOM 2210 C CA . GLY A 1 286 ? -17.383 27.966 -0.311 1.00 80.56 286 GLY A CA 1
ATOM 2211 C C . GLY A 1 286 ? -16.122 28.571 -0.920 1.00 80.56 286 GLY A C 1
ATOM 2212 O O . GLY A 1 286 ? -16.123 29.759 -1.250 1.00 80.56 286 GLY A O 1
ATOM 2213 N N . SER A 1 287 ? -15.087 27.765 -1.164 1.00 74.12 287 SER A N 1
ATOM 2214 C CA . SER A 1 287 ? -13.825 28.214 -1.772 1.00 74.12 287 SER A CA 1
ATOM 2215 C C . SER A 1 287 ? -13.983 28.847 -3.168 1.00 74.12 287 SER A C 1
ATOM 2217 O O . SER A 1 287 ? -13.170 29.681 -3.563 1.00 74.12 287 SER A O 1
ATOM 2219 N N . LYS A 1 288 ? -15.060 28.520 -3.901 1.00 61.34 288 LYS A N 1
ATOM 2220 C CA . LYS A 1 288 ? -15.384 29.095 -5.223 1.00 61.34 288 LYS A CA 1
ATOM 2221 C C . LYS A 1 288 ? -16.121 30.444 -5.175 1.00 61.34 288 LYS A C 1
ATOM 2223 O O . LYS A 1 288 ? -16.407 31.010 -6.229 1.00 61.34 288 LYS A O 1
ATOM 2228 N N . GLY A 1 289 ? -16.419 30.974 -3.986 1.00 61.44 289 GLY A N 1
ATOM 2229 C CA . GLY A 1 289 ? -17.253 32.166 -3.817 1.00 61.44 289 GLY A CA 1
ATOM 2230 C C . GLY A 1 289 ? -18.749 31.891 -4.045 1.00 61.44 289 GLY A C 1
ATOM 2231 O O . GLY A 1 289 ? -19.153 30.880 -4.620 1.00 61.44 289 GLY A O 1
ATOM 2232 N N . GLY A 1 290 ? -19.609 32.777 -3.535 1.00 66.00 290 GLY A N 1
ATOM 2233 C CA . GLY A 1 290 ? -21.069 32.688 -3.711 1.00 66.00 290 GLY A CA 1
ATOM 2234 C C . GLY A 1 290 ? -21.802 31.669 -2.823 1.00 66.00 290 GLY A C 1
ATOM 2235 O O . GLY A 1 290 ? -23.031 31.626 -2.851 1.00 66.00 290 GLY A O 1
ATOM 2236 N N . PHE A 1 291 ? -21.092 30.883 -2.008 1.00 80.25 291 PHE A N 1
ATOM 2237 C CA . PHE A 1 291 ? -21.713 29.957 -1.058 1.00 80.25 291 PHE A CA 1
ATOM 2238 C C . PHE A 1 291 ? -22.138 30.715 0.205 1.00 80.25 291 PHE A C 1
ATOM 2240 O O . PHE A 1 291 ? -21.308 31.101 1.024 1.00 80.25 291 PHE A O 1
ATOM 2247 N N . SER A 1 292 ? -23.434 30.990 0.334 1.00 83.44 292 SER A N 1
ATOM 2248 C CA . SER A 1 292 ? -23.986 31.729 1.472 1.00 83.44 292 SER A CA 1
ATOM 2249 C C . SER A 1 292 ? -24.231 30.835 2.693 1.00 83.44 292 SER A C 1
ATOM 2251 O O . SER A 1 292 ? -24.519 29.645 2.561 1.00 83.44 292 SER A O 1
ATOM 2253 N N . ASP A 1 293 ? -24.294 31.430 3.887 1.00 82.88 293 ASP A N 1
ATOM 2254 C CA . ASP A 1 293 ? -24.727 30.737 5.115 1.00 82.88 293 ASP A CA 1
ATOM 2255 C C . ASP A 1 293 ? -26.103 30.066 4.956 1.00 82.88 293 ASP A C 1
ATOM 2257 O O . ASP A 1 293 ? -26.398 29.021 5.542 1.00 82.88 293 ASP A O 1
ATOM 2261 N N . SER A 1 294 ? -26.977 30.668 4.143 1.00 84.69 294 SER A N 1
ATOM 2262 C CA . SER A 1 294 ? -28.282 30.098 3.810 1.00 84.69 294 SER A CA 1
ATOM 2263 C C . SER A 1 294 ? -28.166 28.856 2.921 1.00 84.69 294 SER A C 1
ATOM 2265 O O . SER A 1 294 ? -28.898 27.893 3.148 1.00 84.69 294 SER A O 1
ATOM 2267 N N . ALA A 1 295 ? -27.238 28.834 1.961 1.00 85.12 295 ALA A N 1
ATOM 2268 C CA . ALA A 1 295 ? -26.933 27.661 1.146 1.00 85.12 295 ALA A CA 1
ATOM 2269 C C . ALA A 1 295 ? -26.348 26.523 1.996 1.00 85.12 295 ALA A C 1
ATOM 2271 O O . ALA A 1 295 ? -26.827 25.391 1.900 1.00 85.12 295 ALA A O 1
ATOM 2272 N N . GLN A 1 296 ? -25.413 26.833 2.898 1.00 87.38 296 GLN A N 1
ATOM 2273 C CA . GLN A 1 296 ? -24.827 25.858 3.820 1.00 87.38 296 GLN A CA 1
ATOM 2274 C C . GLN A 1 296 ? -25.882 25.214 4.727 1.00 87.38 296 GLN A C 1
ATOM 2276 O O . GLN A 1 296 ? -25.917 23.992 4.880 1.00 87.38 296 GLN A O 1
ATOM 2281 N N . LYS A 1 297 ? -26.804 26.014 5.280 1.00 87.06 297 LYS A N 1
ATOM 2282 C CA . LYS A 1 297 ? -27.921 25.499 6.089 1.00 87.06 297 LYS A CA 1
ATOM 2283 C C . LYS A 1 297 ? -28.858 24.596 5.284 1.00 87.06 297 LYS A C 1
ATOM 2285 O O . LYS A 1 297 ? -29.274 23.558 5.796 1.00 87.06 297 LYS A O 1
ATOM 2290 N N . ARG A 1 298 ? -29.195 24.957 4.036 1.00 91.06 298 ARG A N 1
ATOM 2291 C CA . ARG A 1 298 ? -30.043 24.115 3.166 1.00 91.06 298 ARG A CA 1
ATOM 2292 C C . ARG A 1 298 ? -29.382 22.771 2.869 1.00 91.06 298 ARG A C 1
ATOM 2294 O O . ARG A 1 298 ? -30.034 21.742 3.023 1.00 91.06 298 ARG A O 1
ATOM 2301 N N . LEU A 1 299 ? -28.101 22.790 2.506 1.00 89.56 299 LEU A N 1
ATOM 2302 C CA . LEU A 1 299 ? -27.316 21.589 2.234 1.00 89.56 299 LEU A CA 1
ATOM 2303 C C . LEU A 1 299 ? -27.215 20.688 3.469 1.00 89.56 299 LEU A C 1
ATOM 2305 O O . LEU A 1 299 ? -27.531 19.504 3.392 1.00 89.56 299 LEU A O 1
ATOM 2309 N N . SER A 1 300 ? -26.861 21.263 4.622 1.00 87.56 300 SER A N 1
ATOM 2310 C CA . SER A 1 300 ? -26.742 20.517 5.877 1.00 87.56 300 SER A CA 1
ATOM 2311 C C . SER A 1 300 ? -28.054 19.835 6.266 1.00 87.56 300 SER A C 1
ATOM 2313 O O . SER A 1 300 ? -28.073 18.652 6.602 1.00 87.56 300 SER A O 1
ATOM 2315 N N . ASN A 1 301 ? -29.174 20.552 6.154 1.00 88.88 301 ASN A N 1
ATOM 2316 C CA . ASN A 1 301 ? -30.490 19.996 6.447 1.00 88.88 301 ASN A CA 1
ATOM 2317 C C . ASN A 1 301 ? -30.882 18.874 5.474 1.00 88.88 301 ASN A C 1
ATOM 2319 O O . ASN A 1 301 ? -31.514 17.907 5.896 1.00 88.88 301 ASN A O 1
ATOM 2323 N N . ALA A 1 302 ? -30.527 18.983 4.191 1.00 88.88 302 ALA A N 1
ATOM 2324 C CA . ALA A 1 302 ? -30.805 17.943 3.203 1.00 88.88 302 ALA A CA 1
ATOM 2325 C C . ALA A 1 302 ? -29.997 16.665 3.478 1.00 88.88 302 ALA A C 1
ATOM 2327 O O . ALA A 1 302 ? -30.577 15.582 3.527 1.00 88.88 302 ALA A O 1
ATOM 2328 N N . LEU A 1 303 ? -28.696 16.791 3.755 1.00 88.69 303 LEU A N 1
ATOM 2329 C CA . LEU A 1 303 ? -27.825 15.660 4.095 1.00 88.69 303 LEU A CA 1
ATOM 2330 C C . LEU A 1 303 ? -28.275 14.957 5.383 1.00 88.69 303 LEU A C 1
ATOM 2332 O O . LEU A 1 303 ? -28.422 13.736 5.407 1.00 88.69 303 LEU A O 1
ATOM 2336 N N . LYS A 1 304 ? -28.613 15.725 6.429 1.00 87.50 304 LYS A N 1
ATOM 2337 C CA . LYS A 1 304 ? -29.146 15.176 7.688 1.00 87.50 304 LYS A CA 1
ATOM 2338 C C . LYS A 1 304 ? -30.470 14.433 7.499 1.00 87.50 304 LYS A C 1
ATOM 2340 O O . LYS A 1 304 ? -30.699 13.424 8.159 1.00 87.50 304 LYS A O 1
ATOM 2345 N N . ARG A 1 305 ? -31.339 14.888 6.588 1.00 86.94 305 ARG A N 1
ATOM 2346 C CA . ARG A 1 305 ? -32.583 14.171 6.247 1.00 86.94 305 ARG A CA 1
ATOM 2347 C C . ARG A 1 305 ? -32.298 12.833 5.574 1.00 86.94 305 ARG A C 1
ATOM 2349 O O . ARG A 1 305 ? -32.922 11.847 5.948 1.00 86.94 305 ARG A O 1
ATOM 2356 N N . VAL A 1 306 ? -31.351 12.794 4.636 1.00 84.06 306 VAL A N 1
ATOM 2357 C CA . VAL A 1 306 ? -30.946 11.547 3.970 1.00 84.06 306 VAL A CA 1
ATOM 2358 C C . VAL A 1 306 ? -30.359 10.557 4.975 1.00 84.06 306 VAL A C 1
ATOM 2360 O O . VAL A 1 306 ? -30.765 9.394 4.988 1.00 84.06 306 VAL A O 1
ATOM 2363 N N . ALA A 1 307 ? -29.489 11.028 5.872 1.00 78.31 307 ALA A N 1
ATOM 2364 C CA . ALA A 1 307 ? -28.947 10.221 6.962 1.00 78.31 307 ALA A CA 1
ATOM 2365 C C . ALA A 1 307 ? -30.041 9.680 7.893 1.00 78.31 307 ALA A C 1
ATOM 2367 O O . ALA A 1 307 ? -30.033 8.496 8.221 1.00 78.31 307 ALA A O 1
ATOM 2368 N N . ALA A 1 308 ? -31.040 10.497 8.238 1.00 76.19 308 ALA A N 1
ATOM 2369 C CA . ALA A 1 308 ? -32.172 10.068 9.058 1.00 76.19 308 ALA A CA 1
ATOM 2370 C C . ALA A 1 308 ? -33.041 8.989 8.382 1.00 76.19 308 ALA A C 1
ATOM 2372 O O . ALA A 1 308 ? -33.628 8.165 9.079 1.00 76.19 308 ALA A O 1
ATOM 2373 N N . THR A 1 309 ? -33.106 8.958 7.048 1.00 72.31 309 THR A N 1
ATOM 2374 C CA . THR A 1 309 ? -33.861 7.952 6.277 1.00 72.31 309 THR A CA 1
ATOM 2375 C C . THR A 1 309 ? -33.064 6.697 5.905 1.00 72.31 309 THR A C 1
ATOM 2377 O O . THR A 1 309 ? -33.639 5.777 5.323 1.00 72.31 309 THR A O 1
ATOM 2380 N N . SER A 1 310 ? -31.768 6.636 6.230 1.00 66.31 310 SER A N 1
ATOM 2381 C CA . SER A 1 310 ? -30.905 5.495 5.907 1.00 66.31 310 SER A CA 1
ATOM 2382 C C . SER A 1 310 ? -31.345 4.210 6.635 1.00 66.31 310 SER A C 1
ATOM 2384 O O . SER A 1 310 ? -31.766 4.264 7.791 1.00 66.31 310 SER A O 1
ATOM 2386 N N . PRO A 1 311 ? -31.217 3.017 6.023 1.00 55.66 311 PRO A N 1
ATOM 2387 C CA . PRO A 1 311 ? -31.482 1.750 6.707 1.00 55.66 311 PRO A CA 1
ATOM 2388 C C . PRO A 1 311 ? -30.692 1.585 8.018 1.00 55.66 311 PRO A C 1
ATOM 2390 O O . PRO A 1 311 ? -31.210 0.999 8.965 1.00 55.66 311 PRO A O 1
ATOM 2393 N N . GLN A 1 312 ? -29.475 2.140 8.104 1.00 52.09 312 GLN A N 1
ATOM 2394 C CA . GLN A 1 312 ? -28.636 2.106 9.312 1.00 52.09 312 GLN A CA 1
ATOM 2395 C C . GLN A 1 312 ? -29.250 2.893 10.485 1.00 52.09 312 GLN A C 1
ATOM 2397 O O . GLN A 1 312 ? -29.314 2.366 11.595 1.00 52.09 312 GLN A O 1
ATOM 2402 N N . SER A 1 313 ? -29.808 4.086 10.246 1.00 53.03 313 SER A N 1
ATOM 2403 C CA . SER A 1 313 ? -30.459 4.887 11.297 1.00 53.03 313 SER A CA 1
ATOM 2404 C C . SER A 1 313 ? -31.782 4.266 11.761 1.00 53.03 313 SER A C 1
ATOM 2406 O O . SER A 1 313 ? -32.146 4.365 12.932 1.00 53.03 313 SER A O 1
ATOM 2408 N N . GLN A 1 314 ? -32.502 3.565 10.875 1.00 49.41 314 GLN A N 1
ATOM 2409 C CA . GLN A 1 314 ? -33.712 2.826 11.250 1.00 49.41 314 GLN A CA 1
ATOM 2410 C C . GLN A 1 314 ? -33.405 1.604 12.125 1.00 49.41 314 GLN A C 1
ATOM 2412 O O . GLN A 1 314 ? -34.219 1.249 12.979 1.00 49.41 314 GLN A O 1
ATOM 2417 N N . VAL A 1 315 ? -32.246 0.966 11.942 1.00 49.31 315 VAL A N 1
ATOM 2418 C CA . VAL A 1 315 ? -31.781 -0.130 12.805 1.00 49.31 315 VAL A CA 1
ATOM 2419 C C . VAL A 1 315 ? -31.391 0.399 14.190 1.00 49.31 315 VAL A C 1
ATOM 2421 O O . VAL A 1 315 ? -31.798 -0.189 15.192 1.00 49.31 315 VAL A O 1
ATOM 2424 N N . GLU A 1 316 ? -30.705 1.541 14.275 1.00 46.94 316 GLU A N 1
ATOM 2425 C CA . GLU A 1 316 ? -30.373 2.201 15.550 1.00 46.94 316 GLU A CA 1
ATOM 2426 C C . GLU A 1 316 ? -31.611 2.730 16.292 1.00 46.94 316 GLU A C 1
ATOM 2428 O O . GLU A 1 316 ? -31.751 2.511 17.497 1.00 46.94 316 GLU A O 1
ATOM 2433 N N . ALA A 1 317 ? -32.566 3.336 15.580 1.00 47.12 317 ALA A N 1
ATOM 2434 C CA . ALA A 1 317 ? -33.831 3.794 16.155 1.00 47.12 317 ALA A CA 1
ATOM 2435 C C . ALA A 1 317 ? -34.687 2.628 16.686 1.00 47.12 317 ALA A C 1
ATOM 2437 O O . ALA A 1 317 ? -35.314 2.750 17.740 1.00 47.12 317 ALA A O 1
ATOM 2438 N N . ARG A 1 318 ? -34.677 1.470 16.007 1.00 46.69 318 ARG A N 1
ATOM 2439 C CA . ARG A 1 318 ? -35.325 0.237 16.497 1.00 46.69 318 ARG A CA 1
ATOM 2440 C C . ARG A 1 318 ? -34.627 -0.334 17.732 1.00 46.69 318 ARG A C 1
ATOM 2442 O O . ARG A 1 318 ? -35.310 -0.822 18.627 1.00 46.69 318 ARG A O 1
ATOM 2449 N N . ARG A 1 319 ? -33.297 -0.227 17.812 1.00 47.31 319 ARG A N 1
ATOM 2450 C CA . ARG A 1 319 ? -32.506 -0.631 18.987 1.00 47.31 319 ARG A CA 1
ATOM 2451 C C . ARG A 1 319 ? -32.781 0.258 20.203 1.00 47.31 319 ARG A C 1
ATOM 2453 O O . ARG A 1 319 ? -32.924 -0.257 21.304 1.00 47.31 319 ARG A O 1
ATOM 2460 N N . CYS A 1 320 ? -32.913 1.569 20.000 1.00 45.75 320 CYS A N 1
ATOM 2461 C CA . CYS A 1 320 ? -33.222 2.528 21.066 1.00 45.75 320 CYS A CA 1
ATOM 2462 C C . CYS A 1 320 ? -34.692 2.429 21.530 1.00 45.75 320 CYS A C 1
ATOM 2464 O O . CYS A 1 320 ? -34.980 2.519 22.721 1.00 45.75 320 CYS A O 1
ATOM 2466 N N . GLY A 1 321 ? -35.623 2.141 20.612 1.00 39.78 321 GLY A N 1
ATOM 2467 C CA . GLY A 1 321 ? -37.040 1.917 20.926 1.00 39.78 321 GLY A CA 1
ATOM 2468 C C . GLY A 1 321 ? -37.350 0.597 21.649 1.00 39.78 321 GLY A C 1
ATOM 2469 O O . GLY A 1 321 ? -38.406 0.483 22.263 1.00 39.78 321 GLY A O 1
ATOM 2470 N N . GLN A 1 322 ? -36.445 -0.388 21.625 1.00 41.03 322 GLN A N 1
ATOM 2471 C CA . GLN A 1 322 ? -36.617 -1.668 22.330 1.00 41.03 322 GLN A CA 1
ATOM 2472 C C . GLN A 1 322 ? -36.167 -1.650 23.802 1.00 41.03 322 GLN A C 1
ATOM 2474 O O . GLN A 1 322 ? -36.378 -2.636 24.498 1.00 41.03 322 GLN A O 1
ATOM 2479 N N . ILE A 1 323 ? -35.601 -0.545 24.309 1.00 42.00 323 ILE A N 1
ATOM 2480 C CA . ILE A 1 323 ? -35.198 -0.422 25.729 1.00 42.00 323 ILE A CA 1
ATOM 2481 C C . ILE A 1 323 ? -36.346 0.131 26.606 1.00 42.00 323 ILE A C 1
ATOM 2483 O O . ILE A 1 323 ? -36.244 0.179 27.828 1.00 42.00 323 ILE A O 1
ATOM 2487 N N . GLN A 1 324 ? -37.493 0.485 26.017 1.00 36.97 324 GLN A N 1
ATOM 2488 C CA . GLN A 1 324 ? -38.697 0.865 26.759 1.00 36.97 324 GLN A CA 1
ATOM 2489 C C . GLN A 1 324 ? -39.890 0.006 26.345 1.00 36.97 324 GLN A C 1
ATOM 2491 O O . GLN A 1 324 ? -40.765 0.464 25.621 1.00 36.97 324 GLN A O 1
ATOM 2496 N N . THR A 1 325 ? -39.938 -1.250 26.784 1.00 34.78 325 THR A N 1
ATOM 2497 C CA . THR A 1 325 ? -41.186 -1.916 27.202 1.00 34.78 325 THR A CA 1
ATOM 2498 C C . THR A 1 325 ? -40.870 -3.280 27.829 1.00 34.78 325 THR A C 1
ATOM 2500 O O . THR A 1 325 ? -40.457 -4.197 27.125 1.00 34.78 325 THR A O 1
ATOM 2503 N N . TRP A 1 326 ? -41.174 -3.362 29.132 1.00 36.28 326 TRP A N 1
ATOM 2504 C CA . TRP A 1 326 ? -41.134 -4.504 30.067 1.00 36.28 326 TRP A CA 1
ATOM 2505 C C . TRP A 1 326 ? -39.765 -4.938 30.593 1.00 36.28 326 TRP A C 1
ATOM 2507 O O . TRP A 1 326 ? -38.989 -5.575 29.853 1.00 36.28 326 TRP A O 1
#

pLDDT: mean 74.75, std 21.4, range [27.59, 97.06]

Mean predicted aligned error: 17.23 Å

Secondary structure (DSSP, 8-state):
-----TTEEEEEEEEETTEEEEEEPPPTTS-HHHHHHHHHHHHTT-S---TT-SEEEHHHHHHHHHHHHHHHHHTTTTS-HHHHHHHHHHHHHHHHHGGGGGT-----BBSS-TT-B---HHHHHHHHTT----------TT-HHHHHHHTT-BHHHHHHHHHHHHHHHHHHHHHTTS----HHHHHHHHHHH------S--S-THHHHHHHTT------------TT----TT--SSTTHHHHHHHTT-GGGHHHHHHHHHHHT--STTGGGSHHHHHHHHHHHHTTS---HHHHHHHHHHHHHHHHHSHHHHHHHHHHHTTS--

Sequence (326 aa):
MEDDSTDNYRVKDIIFFGAERRILLQSKNGPCPLLAICNVLLLRNVLKINPDLRYVTFMELVQMVSDWLFEANSKDSGGDSSRAANLRESLNSCLEVLPKLNVGLDVNCRFGGVADFEYTQETTVFDMLDIALFHGWIIAKEDTQSHEVLGNLSYNQVVERLIAYEELQQKLRDDGGGGETSPGTARLLEDGLLIKDRSPTDSEDSDRIQIASSCQSTTAKREWRLEGSPTFGTAETVPGLSSLLSSVGLSSYETAAEAWCHQMGAAHLTELAEEDNLKSFGEALGSKGGFSDSAQKRLSNALKRVAATSPQSQVEARRCGQIQTW

Solvent-accessible surface area (backbone atoms only — not comparable to full-atom values): 19559 Å² total; per-residue (Å²): 135,82,79,87,49,72,45,62,32,43,50,42,84,45,76,56,96,90,37,86,36,52,38,67,50,78,56,103,75,34,34,61,60,50,47,53,52,50,34,54,35,18,68,69,66,71,48,83,78,63,89,88,53,54,60,48,40,51,68,56,52,46,50,56,52,50,54,47,44,49,59,73,56,58,76,66,65,88,55,59,74,66,59,47,48,53,53,51,51,54,52,54,48,32,65,68,39,54,74,50,24,58,83,51,77,85,78,43,44,22,24,66,42,48,68,40,58,61,91,46,73,65,55,46,45,33,62,70,64,75,45,90,68,73,56,85,69,53,62,58,88,85,44,56,70,59,38,74,68,40,20,88,34,36,51,65,58,50,52,53,50,48,52,56,48,52,54,49,53,48,50,53,61,65,48,70,79,74,69,81,86,51,77,64,61,61,48,50,53,54,41,67,72,46,75,67,84,74,74,100,76,74,98,66,66,74,69,57,59,58,58,64,74,67,65,80,73,78,79,75,88,77,81,88,71,74,87,78,66,76,80,73,66,87,71,60,74,31,74,62,52,63,63,49,28,46,76,65,74,40,55,93,40,45,72,50,50,51,52,48,27,64,72,69,68,43,58,44,60,47,56,52,41,37,75,75,42,38,53,56,51,48,51,58,50,35,74,76,56,93,60,42,75,67,52,50,52,48,50,52,54,52,30,44,50,53,34,63,69,32,72,68,44,52,53,52,50,53,58,62,57,63,77,72,75,137